Protein AF-A0A3S5B2D5-F1 (afdb_monomer)

Solvent-accessible surface area (backbone atoms only — not comparable to full-atom values): 14923 Å² total; per-residue (Å²): 109,70,66,61,53,55,41,41,56,53,25,51,52,52,20,52,50,51,31,49,51,52,51,50,53,50,50,46,47,44,57,69,71,63,63,55,78,92,50,71,75,63,55,52,54,51,54,51,50,40,52,52,52,24,52,53,49,34,56,72,42,48,68,76,59,55,69,53,53,53,51,53,54,49,52,53,50,46,57,51,36,42,75,71,78,39,81,74,90,49,78,67,52,60,60,52,59,75,70,58,88,77,82,92,75,61,58,84,62,66,74,36,86,75,69,52,67,69,44,61,50,77,56,98,91,44,78,38,84,42,59,89,66,59,72,41,44,88,77,39,59,65,70,59,38,53,52,48,49,50,35,50,42,64,56,36,62,90,68,35,37,73,43,75,44,89,53,89,87,52,75,66,43,68,40,64,54,48,70,49,20,12,48,49,52,45,33,46,66,30,72,44,62,47,65,60,54,34,68,77,54,39,80,88,63,47,74,44,77,45,69,75,36,88,90,68,44,32,30,35,26,32,31,62,37,83,55,86,94,50,89,63,70,36,75,31,74,52,56,46,64,73,59,52,48,53,54,53,53,64,73,68,50,77,79,127

Organism: NCBI:txid117903

Secondary structure (DSSP, 8-state):
-HHHHHHHHHHHHHHHHHHHHHHHHHHIIIIIIS-----HHHHHHHHHHHHHHHHHHHHHHS-THHHHHHHHHHHHHHHHHHHTT---SSTHHHHHHHT-------IIIIIS-S------EEETTEEE--GGGPPPGGGS-HHHHHHHHHHHHHSS-TT-EEEPPSSTTSPPEEES-HHHHHHHHHHHHTT--HHHHHHHS-GGG-SEEEEEETTTTEEEEEEE-SSTT--SEEEEEEE-HHHHHHHHHHHHSPP-

Mean predicted aligned error: 10.99 Å

Sequence (256 aa):
MLITLSTLSSGMIIAAITVLILFVKFSINTFHLENTPWHTGKHLRSFVNFIIIGVTVLVVAVPEGLPLAVTISLAYSVKKMMRDNNLVRHLDACETMGNATAICSDKTGTLTTNRMTVVQSFLGGQYVNDATQLPMLRDLNHVVGHRLIHCISINSSYTSRVVVSERGNELPQQLGNKTECALLGFVQHLGASYEDIRAQWPEESLVKVFTFNSVRKSMSTVIRNLEPGRQGYSVFTKGASEMVLKKYLASFSPTE

Foldseek 3Di:
DVVQVVLLVVLLVVLVVQLVCQVVVCCCCVCPVVVDPDDPVPVVVSNVVSVVVSVVSSVVSRPPCPVVVVVVVLVVVQVVCVVVVRHDPDSVVVVVVVPDPDDDDDCQVTVDVVADADAWDQAPNDTDRGPVPDAALVRHDVVRSLCLLLLLLQQADPQFDFADDPPPVDHTDTGDDRVSVNSCVVSVVNVHHSVVSCVVVPPVQWPDWDDQDPVLQKTKTKGADPDPPDGDIDIRMDGDPVNVVVVVVVVPPPDD

Nearest PDB structures (foldseek):
  7w48-assembly1_A  TM=5.894E-01  e=2.836E-08  Sus scrofa
  8jbk-assembly1_A  TM=5.587E-01  e=2.238E-08  Sus scrofa
  4xe5-assembly1_A  TM=5.735E-01  e=2.673E-08  Bos taurus
  7x21-assembly1_A  TM=5.780E-01  e=7.760E-08  Rattus norvegicus
  7wyu-assembly1_A  TM=5.249E-01  e=3.594E-08  Squalus acanthias

Radius of gyration: 40.97 Å; Cα contacts (8 Å, |Δi|>4): 248; chains: 1; bounding box: 93×41×115 Å

pLDDT: mean 87.76, std 9.13, range [37.94, 97.12]

InterPro domains:
  IPR001757 P-type ATPase [TIGR01494] (40-143)
  IPR018303 P-type ATPase, phosphorylation site [PS00154] (106-112)
  IPR023298 P-type ATPase, transmembrane domain superfamily [SSF81665] (11-98)
  IPR023299 P-type ATPase, cytoplasmic domain N [G3DSA:3.40.1110.10] (150-251)
  IPR023299 P-type ATPase, cytoplasmic domain N [SSF81660] (110-246)

Structure (mmCIF, N/CA/C/O backbone):
data_AF-A0A3S5B2D5-F1
#
_entry.id   AF-A0A3S5B2D5-F1
#
loop_
_atom_site.group_PDB
_atom_site.id
_atom_site.type_symbol
_atom_site.label_atom_id
_atom_site.label_alt_id
_atom_site.label_comp_id
_atom_site.label_asym_id
_atom_site.label_entity_id
_atom_site.label_seq_id
_atom_site.pdbx_PDB_ins_code
_atom_site.Cartn_x
_atom_site.Cartn_y
_atom_site.Cartn_z
_atom_site.occupancy
_atom_site.B_iso_or_equiv
_atom_site.auth_seq_id
_atom_site.auth_comp_id
_atom_site.auth_asym_id
_atom_site.auth_atom_id
_atom_site.pdbx_PDB_model_num
ATOM 1 N N . MET A 1 1 ? 20.954 -4.377 -29.606 1.00 53.78 1 MET A N 1
ATOM 2 C CA . MET A 1 1 ? 22.003 -5.289 -30.123 1.00 53.78 1 MET A CA 1
ATOM 3 C C . MET A 1 1 ? 21.717 -5.801 -31.540 1.00 53.78 1 MET A C 1
ATOM 5 O O . MET A 1 1 ? 22.613 -5.768 -32.369 1.00 53.78 1 MET A O 1
ATOM 9 N N . LEU A 1 2 ? 20.487 -6.226 -31.862 1.00 56.78 2 LEU A N 1
ATOM 10 C CA . LEU A 1 2 ? 20.122 -6.637 -33.232 1.00 56.78 2 LEU A CA 1
ATOM 11 C C . LEU A 1 2 ? 20.221 -5.493 -34.258 1.00 56.78 2 LEU A C 1
ATOM 13 O O . LEU A 1 2 ? 20.788 -5.675 -35.332 1.00 56.78 2 LEU A O 1
ATOM 17 N N . ILE A 1 3 ? 19.761 -4.291 -33.890 1.00 62.91 3 ILE A N 1
ATOM 18 C CA . ILE A 1 3 ? 19.826 -3.101 -34.755 1.00 62.91 3 ILE A CA 1
ATOM 19 C C . ILE A 1 3 ? 21.283 -2.761 -35.098 1.00 62.91 3 ILE A C 1
ATOM 21 O O . ILE A 1 3 ? 21.620 -2.650 -36.270 1.00 62.91 3 ILE A O 1
ATOM 25 N N . THR A 1 4 ? 22.165 -2.718 -34.097 1.00 66.50 4 THR A N 1
ATOM 26 C CA . THR A 1 4 ? 23.594 -2.417 -34.275 1.00 66.50 4 THR A CA 1
ATOM 27 C C . THR A 1 4 ? 24.319 -3.442 -35.150 1.00 66.50 4 THR A C 1
ATOM 29 O O . THR A 1 4 ? 25.207 -3.069 -35.909 1.00 66.50 4 THR A O 1
ATOM 32 N N . LEU A 1 5 ? 23.928 -4.722 -35.093 1.00 70.38 5 LEU A N 1
ATOM 33 C CA . LEU A 1 5 ? 24.512 -5.765 -35.944 1.00 70.38 5 LEU A CA 1
ATOM 34 C C . LEU A 1 5 ? 24.079 -5.608 -37.412 1.00 70.38 5 LEU A C 1
ATOM 36 O O . LEU A 1 5 ? 24.894 -5.732 -38.324 1.00 70.38 5 LEU A O 1
ATOM 40 N N . SER A 1 6 ? 22.799 -5.291 -37.640 1.00 74.38 6 SER A N 1
ATOM 41 C CA . SER A 1 6 ? 22.250 -5.088 -38.988 1.00 74.38 6 SER A CA 1
ATOM 42 C C . SER A 1 6 ? 22.818 -3.838 -39.673 1.00 74.38 6 SER A C 1
ATOM 44 O O . SER A 1 6 ? 23.182 -3.876 -40.853 1.00 74.38 6 SER A O 1
ATOM 46 N N . THR A 1 7 ? 22.980 -2.745 -38.922 1.00 76.50 7 THR A N 1
ATOM 47 C CA . THR A 1 7 ? 23.596 -1.509 -39.416 1.00 76.50 7 THR A CA 1
ATOM 48 C C . THR A 1 7 ? 25.084 -1.699 -39.682 1.00 76.50 7 THR A C 1
ATOM 50 O O . THR A 1 7 ? 25.578 -1.201 -40.687 1.00 76.50 7 THR A O 1
ATOM 53 N N . LEU A 1 8 ? 25.785 -2.483 -38.853 1.00 80.94 8 LEU A N 1
ATOM 54 C CA . LEU A 1 8 ? 27.196 -2.816 -39.059 1.00 80.94 8 LEU A CA 1
ATOM 55 C C . LEU A 1 8 ? 27.405 -3.623 -40.346 1.00 80.94 8 LEU A C 1
ATOM 57 O O . LEU A 1 8 ? 28.280 -3.294 -41.143 1.00 80.94 8 LEU A O 1
ATOM 61 N N . SER A 1 9 ? 26.577 -4.646 -40.581 1.00 84.50 9 SER A N 1
ATOM 62 C CA . SER A 1 9 ? 26.650 -5.445 -41.811 1.00 84.50 9 SER A CA 1
ATOM 63 C C . SER A 1 9 ? 26.427 -4.582 -43.054 1.00 84.50 9 SER A C 1
ATOM 65 O O . SER A 1 9 ? 27.153 -4.709 -44.036 1.00 84.50 9 SER A O 1
ATOM 67 N N . SER A 1 10 ? 25.454 -3.671 -42.999 1.00 87.44 10 SER A N 1
ATOM 68 C CA . SER A 1 10 ? 25.139 -2.764 -44.108 1.00 87.44 10 SER A CA 1
ATOM 69 C C . SER A 1 10 ? 26.255 -1.733 -44.325 1.00 87.44 10 SER A C 1
ATOM 71 O O . SER A 1 10 ? 26.671 -1.494 -45.457 1.00 87.44 10 SER A O 1
AT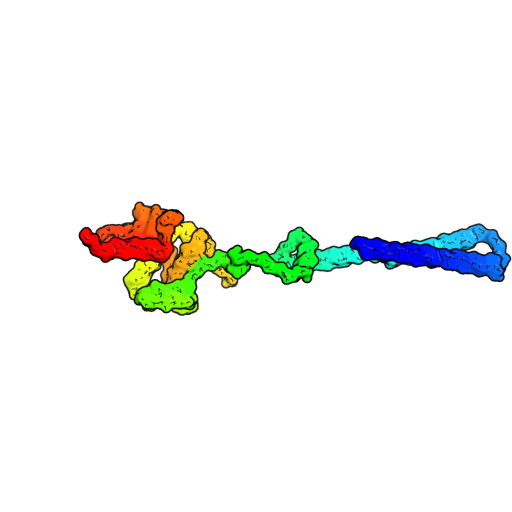OM 73 N N . GLY A 1 11 ? 26.802 -1.180 -43.238 1.00 89.12 11 GLY A N 1
ATOM 74 C CA . GLY A 1 11 ? 27.915 -0.231 -43.257 1.00 89.12 11 GLY A CA 1
ATOM 75 C C . GLY A 1 11 ? 29.206 -0.823 -43.824 1.00 89.12 11 GLY A C 1
ATOM 76 O O . GLY A 1 11 ? 29.864 -0.177 -44.637 1.00 89.12 11 GLY A O 1
ATOM 77 N N . MET A 1 12 ? 29.538 -2.071 -43.474 1.00 90.19 12 MET A N 1
ATOM 78 C CA . MET A 1 12 ? 30.701 -2.774 -44.034 1.00 90.19 12 MET A CA 1
ATOM 79 C C . MET A 1 12 ? 30.574 -2.999 -45.541 1.00 90.19 12 MET A C 1
ATOM 81 O O . MET A 1 12 ? 31.541 -2.783 -46.270 1.00 90.19 12 MET A O 1
ATOM 85 N N . ILE A 1 13 ? 29.387 -3.390 -46.020 1.00 92.25 13 ILE A N 1
ATOM 86 C CA . ILE A 1 13 ? 29.131 -3.584 -47.454 1.00 92.25 13 ILE A CA 1
ATOM 87 C C . ILE A 1 13 ? 29.314 -2.260 -48.204 1.00 92.25 13 ILE A C 1
ATOM 89 O O . ILE A 1 13 ? 30.026 -2.212 -49.205 1.00 92.25 13 ILE A O 1
ATOM 93 N N . ILE A 1 14 ? 28.735 -1.169 -47.694 1.00 92.38 14 ILE A N 1
ATOM 94 C CA . ILE A 1 14 ? 28.858 0.163 -48.303 1.00 92.38 14 ILE A CA 1
ATOM 95 C C . ILE A 1 14 ? 30.321 0.626 -48.314 1.00 92.38 14 ILE A C 1
ATOM 97 O O . ILE A 1 14 ? 30.807 1.081 -49.350 1.00 92.38 14 ILE A O 1
ATOM 101 N N . ALA A 1 15 ? 31.053 0.472 -47.207 1.00 93.50 15 ALA A N 1
ATOM 102 C CA . ALA A 1 15 ? 32.465 0.843 -47.129 1.00 93.50 15 ALA A CA 1
ATOM 103 C C . ALA A 1 15 ? 33.321 0.050 -48.133 1.00 93.50 15 ALA A C 1
ATOM 105 O O . ALA A 1 15 ? 34.107 0.644 -48.872 1.00 93.50 15 ALA A O 1
ATOM 106 N N . ALA A 1 16 ? 33.119 -1.269 -48.229 1.00 92.50 16 ALA A N 1
ATOM 107 C CA . ALA A 1 16 ? 33.829 -2.128 -49.175 1.00 92.50 16 ALA A CA 1
ATOM 108 C C . ALA A 1 16 ? 33.531 -1.758 -50.636 1.00 92.50 16 ALA A C 1
ATOM 110 O O . ALA A 1 16 ? 34.456 -1.640 -51.440 1.00 92.50 16 ALA A O 1
ATOM 111 N N . ILE A 1 17 ? 32.260 -1.502 -50.971 1.00 94.94 17 ILE A N 1
ATOM 112 C CA . ILE A 1 17 ? 31.851 -1.036 -52.304 1.00 94.94 17 ILE A CA 1
ATOM 113 C C . ILE A 1 17 ? 32.500 0.316 -52.622 1.00 94.94 17 ILE A C 1
ATOM 115 O O . ILE A 1 17 ? 33.003 0.510 -53.725 1.00 94.94 17 ILE A O 1
ATOM 119 N N . THR A 1 18 ? 32.546 1.238 -51.660 1.00 93.56 18 THR A N 1
ATOM 120 C CA . THR A 1 18 ? 33.138 2.570 -51.859 1.00 93.56 18 THR A CA 1
ATOM 121 C C . THR A 1 18 ? 34.634 2.471 -52.157 1.00 93.56 18 THR A C 1
ATOM 123 O O . THR A 1 18 ? 35.115 3.082 -53.111 1.00 93.56 18 THR A O 1
ATOM 126 N N . VAL A 1 19 ? 35.369 1.652 -51.396 1.00 94.31 19 VAL A N 1
ATOM 127 C CA . VAL A 1 19 ? 36.796 1.390 -51.646 1.00 94.31 19 VAL A CA 1
ATOM 128 C C . VAL A 1 19 ? 36.995 0.733 -53.009 1.00 94.31 19 VAL A C 1
ATOM 130 O O . VAL A 1 19 ? 37.859 1.171 -53.766 1.00 94.31 19 VAL A O 1
ATOM 133 N N . LEU A 1 20 ? 36.176 -0.265 -53.355 1.00 93.75 20 LEU A N 1
ATOM 134 C CA . LEU A 1 20 ? 36.250 -0.957 -54.641 1.00 93.75 20 LEU A CA 1
ATOM 135 C C . LEU A 1 20 ? 36.023 0.005 -55.816 1.00 93.75 20 LEU A C 1
ATOM 137 O O . LEU A 1 20 ? 36.805 0.008 -56.763 1.00 93.75 20 LEU A O 1
ATOM 141 N N . ILE A 1 21 ? 35.003 0.865 -55.738 1.00 94.25 21 ILE A N 1
ATOM 142 C CA . ILE A 1 21 ? 34.710 1.871 -56.768 1.00 94.25 21 ILE A CA 1
ATOM 143 C C . ILE A 1 21 ? 35.873 2.856 -56.907 1.00 94.25 21 ILE A C 1
ATOM 145 O O . ILE A 1 21 ? 36.278 3.159 -58.029 1.00 94.25 21 ILE A O 1
ATOM 149 N N . LEU A 1 22 ? 36.441 3.341 -55.798 1.00 92.38 22 LEU A N 1
ATOM 150 C CA . LEU A 1 22 ? 37.591 4.251 -55.829 1.00 92.38 22 LEU A CA 1
ATOM 151 C C . LEU A 1 22 ? 38.829 3.581 -56.438 1.00 92.38 22 LEU A C 1
ATOM 153 O O . LEU A 1 22 ? 39.520 4.196 -57.250 1.00 92.38 22 LEU A O 1
ATOM 157 N N . PHE A 1 23 ? 39.066 2.309 -56.113 1.00 90.31 23 PHE A N 1
ATOM 158 C CA . PHE A 1 23 ? 40.177 1.521 -56.642 1.00 90.31 23 PHE A CA 1
ATOM 159 C C . PHE A 1 23 ? 40.046 1.293 -58.153 1.00 90.31 23 PHE A C 1
ATOM 161 O O . PHE A 1 23 ? 40.996 1.519 -58.906 1.00 90.31 23 PHE A O 1
ATOM 168 N N . VAL A 1 24 ? 38.855 0.895 -58.612 1.00 91.31 24 VAL A N 1
ATOM 169 C CA . VAL A 1 24 ? 38.554 0.668 -60.033 1.00 91.31 24 VAL A CA 1
ATOM 170 C C . VAL A 1 24 ? 38.611 1.981 -60.813 1.00 91.31 24 VAL A C 1
ATOM 172 O O . VAL A 1 24 ? 39.276 2.043 -61.845 1.00 91.31 24 VAL A O 1
ATOM 175 N N . LYS A 1 25 ? 37.996 3.057 -60.305 1.00 90.25 25 LYS A N 1
ATOM 176 C CA . LYS A 1 25 ? 38.010 4.379 -60.951 1.00 90.25 25 LYS A CA 1
ATOM 177 C C . LYS A 1 25 ? 39.432 4.921 -61.101 1.00 90.25 25 LYS A C 1
ATOM 179 O O . LYS A 1 25 ? 39.775 5.423 -62.167 1.00 90.25 25 LYS A O 1
ATOM 184 N N . PHE A 1 26 ? 40.256 4.802 -60.060 1.00 87.75 26 PHE A N 1
ATOM 185 C CA . PHE A 1 26 ? 41.660 5.210 -60.112 1.00 87.75 26 PHE A CA 1
ATOM 186 C C . PHE A 1 26 ? 42.453 4.376 -61.122 1.00 87.75 26 PHE A C 1
ATOM 188 O O . PHE A 1 26 ? 43.191 4.930 -61.931 1.00 87.75 26 PHE A O 1
ATOM 195 N N . SER A 1 27 ? 42.242 3.057 -61.135 1.00 84.69 27 SER A N 1
ATOM 196 C CA . SER A 1 27 ? 42.938 2.158 -62.060 1.00 84.69 27 SER A CA 1
ATOM 197 C C . SER A 1 27 ? 42.590 2.451 -63.525 1.00 84.69 27 SER A C 1
ATOM 199 O O . SER A 1 27 ? 43.485 2.532 -64.361 1.00 84.69 27 SER A O 1
ATOM 201 N N . ILE A 1 28 ? 41.310 2.679 -63.841 1.00 86.81 28 ILE A N 1
ATOM 202 C CA . ILE A 1 28 ? 40.870 3.015 -65.205 1.00 86.81 28 ILE A CA 1
ATOM 203 C C . ILE A 1 28 ? 41.408 4.389 -65.625 1.00 86.81 28 ILE A C 1
ATOM 205 O O . ILE A 1 28 ? 41.975 4.518 -66.707 1.00 86.81 28 ILE A O 1
ATOM 209 N N . ASN A 1 29 ? 41.279 5.416 -64.781 1.00 83.31 29 ASN A N 1
ATOM 210 C CA . ASN A 1 29 ? 41.691 6.765 -65.170 1.00 83.31 29 ASN A CA 1
ATOM 211 C C . ASN A 1 29 ? 43.210 6.872 -65.380 1.00 83.31 29 ASN A C 1
ATOM 213 O O . ASN A 1 29 ? 43.667 7.431 -66.370 1.00 83.31 29 ASN A O 1
ATOM 217 N N . THR A 1 30 ? 44.001 6.271 -64.494 1.00 81.06 30 THR A N 1
ATOM 218 C CA . THR A 1 30 ? 45.459 6.435 -64.507 1.00 81.06 30 THR A CA 1
ATOM 219 C C . THR A 1 30 ? 46.177 5.491 -65.479 1.00 81.06 30 THR A C 1
ATOM 221 O O . THR A 1 30 ? 47.148 5.909 -66.115 1.00 81.06 30 THR A O 1
ATOM 224 N N . PHE A 1 31 ? 45.712 4.242 -65.625 1.00 79.12 31 PHE A N 1
ATOM 225 C CA . PHE A 1 31 ? 46.368 3.249 -66.491 1.00 79.12 31 PHE A CA 1
ATOM 226 C C . PHE A 1 31 ? 45.737 3.115 -67.876 1.00 79.12 31 PHE A C 1
ATOM 228 O O . PHE A 1 31 ? 46.442 2.733 -68.802 1.00 79.12 31 PHE A O 1
ATOM 235 N N . HIS A 1 32 ? 44.442 3.413 -68.039 1.00 77.44 32 HIS A N 1
ATOM 236 C CA . HIS A 1 32 ? 43.758 3.248 -69.327 1.00 77.44 32 HIS A CA 1
ATOM 237 C C . HIS A 1 32 ? 43.569 4.569 -70.085 1.00 77.44 32 HIS A C 1
ATOM 239 O O . HIS A 1 32 ? 43.744 4.596 -71.299 1.00 77.44 32 HIS A O 1
ATOM 245 N N . LEU A 1 33 ? 43.237 5.666 -69.392 1.00 76.12 33 LEU A N 1
ATOM 246 C CA . LEU A 1 33 ? 43.017 6.975 -70.026 1.00 76.12 33 LEU A CA 1
ATOM 247 C C . LEU A 1 33 ? 44.303 7.811 -70.115 1.00 76.12 33 LEU A C 1
ATOM 249 O O . LEU A 1 33 ? 44.606 8.359 -71.171 1.00 76.12 33 LEU A O 1
ATOM 253 N N . GLU A 1 34 ? 45.071 7.899 -69.027 1.00 74.88 34 GLU A N 1
ATOM 254 C CA . GLU A 1 34 ? 46.247 8.782 -68.945 1.00 74.88 34 GLU A CA 1
ATOM 255 C C . GLU A 1 34 ? 47.574 8.110 -69.367 1.00 74.88 34 GLU A C 1
ATOM 257 O O . GLU A 1 34 ? 48.568 8.810 -69.546 1.00 74.88 34 GLU A O 1
ATOM 262 N N . ASN A 1 35 ? 47.610 6.778 -69.550 1.00 72.50 35 ASN A N 1
ATOM 263 C CA . ASN A 1 35 ? 48.797 5.990 -69.951 1.00 72.50 35 ASN A CA 1
ATOM 264 C C . ASN A 1 35 ? 50.092 6.328 -69.174 1.00 72.50 35 ASN A C 1
ATOM 266 O O . ASN A 1 35 ? 51.195 6.318 -69.725 1.00 72.50 35 ASN A O 1
ATOM 270 N N . THR A 1 36 ? 49.981 6.642 -67.882 1.00 71.38 36 THR A N 1
ATOM 271 C CA . THR A 1 36 ? 51.156 6.993 -67.067 1.00 71.38 36 THR A CA 1
ATOM 272 C C . THR A 1 36 ? 51.946 5.746 -66.638 1.00 71.38 36 THR A C 1
ATOM 274 O O . THR A 1 36 ? 51.341 4.730 -66.282 1.00 71.38 36 THR A O 1
ATOM 277 N N . PRO A 1 37 ? 53.296 5.777 -66.646 1.00 73.69 37 PRO A N 1
ATOM 278 C CA . PRO A 1 37 ? 54.100 4.665 -66.151 1.00 73.69 37 PRO A CA 1
ATOM 279 C C . PRO A 1 37 ? 53.944 4.514 -64.634 1.00 73.69 37 PRO A C 1
ATOM 281 O O . PRO A 1 37 ? 53.771 5.489 -63.902 1.00 73.69 37 PRO A O 1
ATOM 284 N N . TRP A 1 38 ? 54.036 3.274 -64.153 1.00 74.31 38 TRP A N 1
ATOM 285 C CA . TRP A 1 38 ? 53.863 2.960 -62.738 1.00 74.31 38 TRP A CA 1
ATOM 286 C C . TRP A 1 38 ? 54.897 3.683 -61.857 1.00 74.31 38 TRP A C 1
ATOM 288 O O . TRP A 1 38 ? 56.085 3.358 -61.859 1.00 74.31 38 TRP A O 1
ATOM 298 N N . HIS A 1 39 ? 54.429 4.622 -61.033 1.00 77.12 39 HIS A N 1
ATOM 299 C CA . HIS A 1 39 ? 55.221 5.278 -59.993 1.00 77.12 39 HIS A CA 1
ATOM 300 C C . HIS A 1 39 ? 54.837 4.771 -58.595 1.00 77.12 39 HIS A C 1
ATOM 302 O O . HIS A 1 39 ? 53.904 5.282 -57.966 1.00 77.12 39 HIS A O 1
ATOM 308 N N . THR A 1 40 ? 55.600 3.805 -58.070 1.00 74.25 40 THR A N 1
ATOM 309 C CA . THR A 1 40 ? 55.319 3.100 -56.803 1.00 74.25 40 THR A CA 1
ATOM 310 C C . THR A 1 40 ? 54.960 4.033 -55.639 1.00 74.25 40 THR A C 1
ATOM 312 O O . THR A 1 40 ? 53.994 3.775 -54.929 1.00 74.25 40 THR A O 1
ATOM 315 N N . GLY A 1 41 ? 55.659 5.160 -55.464 1.00 77.12 41 GLY A N 1
ATOM 316 C CA . GLY A 1 41 ? 55.402 6.081 -54.347 1.00 77.12 41 GLY A CA 1
ATOM 317 C C . GLY A 1 41 ? 54.082 6.866 -54.432 1.00 77.12 41 GLY A C 1
ATOM 318 O O . GLY A 1 41 ? 53.426 7.077 -53.412 1.00 77.12 41 GLY A O 1
ATOM 319 N N . LYS A 1 42 ? 53.658 7.296 -55.630 1.00 79.12 42 LYS A N 1
ATOM 320 C CA . LYS A 1 42 ? 52.439 8.113 -55.809 1.00 79.12 42 LYS A CA 1
ATOM 321 C C . LYS A 1 42 ? 51.166 7.261 -55.812 1.00 79.12 42 LYS A C 1
ATOM 323 O O . LYS A 1 42 ? 50.182 7.635 -55.167 1.00 79.12 42 LYS A O 1
ATOM 328 N N . HIS A 1 43 ? 51.182 6.112 -56.490 1.00 82.19 43 HIS A N 1
ATOM 329 C CA . HIS A 1 43 ? 50.007 5.234 -56.550 1.00 82.19 43 HIS A CA 1
ATOM 330 C C . HIS A 1 43 ? 49.752 4.547 -55.205 1.00 82.19 43 HIS A C 1
ATOM 332 O O . HIS A 1 43 ? 48.609 4.519 -54.758 1.00 82.19 43 HIS A O 1
ATOM 338 N N . LEU A 1 44 ? 50.800 4.106 -54.494 1.00 84.75 44 LEU A N 1
ATOM 339 C CA . LEU A 1 44 ? 50.648 3.508 -53.162 1.00 84.75 44 LEU A CA 1
ATOM 340 C C . LEU A 1 44 ? 50.015 4.487 -52.164 1.00 84.75 44 LEU A C 1
ATOM 342 O O . LEU A 1 44 ? 49.094 4.118 -51.440 1.00 84.75 44 LEU A O 1
ATOM 346 N N . ARG A 1 45 ? 50.432 5.761 -52.179 1.00 86.00 45 ARG A N 1
ATOM 347 C CA . ARG A 1 45 ? 49.828 6.807 -51.337 1.00 86.00 45 ARG A CA 1
ATOM 348 C C . ARG A 1 45 ? 48.345 7.029 -51.654 1.00 86.00 45 ARG A C 1
ATOM 350 O O . ARG A 1 45 ? 47.555 7.259 -50.744 1.00 86.00 45 ARG A O 1
ATOM 357 N N . SER A 1 46 ? 47.962 6.928 -52.925 1.00 85.75 46 SER A N 1
ATOM 358 C CA . SER A 1 46 ? 46.565 7.074 -53.359 1.00 85.75 46 SER A CA 1
ATOM 359 C C . SER A 1 46 ? 45.699 5.899 -52.890 1.00 85.75 46 SER A C 1
ATOM 361 O O . SER A 1 46 ? 44.608 6.115 -52.369 1.00 85.75 46 SER A O 1
ATOM 363 N N . PHE A 1 47 ? 46.214 4.668 -52.960 1.00 87.88 47 PHE A N 1
ATOM 364 C CA . PHE A 1 47 ? 45.522 3.489 -52.433 1.00 87.88 47 PHE A CA 1
ATOM 365 C C . PHE A 1 47 ? 45.349 3.529 -50.914 1.00 87.88 47 PHE A C 1
ATOM 367 O O . PHE A 1 47 ? 44.266 3.226 -50.415 1.00 87.88 47 PHE A O 1
ATOM 374 N N . VAL A 1 48 ? 46.373 3.974 -50.180 1.00 91.75 48 VAL A N 1
ATOM 375 C CA . VAL A 1 48 ? 46.268 4.195 -48.730 1.00 91.75 48 VAL A CA 1
ATOM 376 C C . VAL A 1 48 ? 45.173 5.219 -48.418 1.00 91.75 48 VAL A C 1
ATOM 378 O O . VAL A 1 48 ? 44.356 4.977 -47.533 1.00 91.75 48 VAL A O 1
ATOM 381 N N . ASN A 1 49 ? 45.076 6.311 -49.183 1.00 90.25 49 ASN A N 1
ATOM 382 C CA . ASN A 1 49 ? 44.004 7.295 -49.006 1.00 90.25 49 ASN A CA 1
ATOM 383 C C . ASN A 1 49 ? 42.605 6.702 -49.251 1.00 90.25 49 ASN A C 1
ATOM 385 O O . ASN A 1 49 ? 41.680 7.026 -48.510 1.00 90.25 49 ASN A O 1
ATOM 389 N N . PHE A 1 50 ? 42.427 5.814 -50.234 1.00 92.19 50 PHE A N 1
ATOM 390 C CA . PHE A 1 50 ? 41.133 5.152 -50.456 1.00 92.19 50 PHE A CA 1
ATOM 391 C C . PHE A 1 50 ? 40.749 4.219 -49.307 1.00 92.19 50 PHE A C 1
ATOM 393 O O . PHE A 1 50 ? 39.586 4.195 -48.909 1.00 92.19 50 PHE A O 1
ATOM 400 N N . ILE A 1 51 ? 41.720 3.508 -48.730 1.00 92.38 51 ILE A N 1
ATOM 401 C CA . ILE A 1 51 ? 41.496 2.687 -47.534 1.00 92.38 51 ILE A CA 1
ATOM 402 C C . ILE A 1 51 ? 41.114 3.573 -46.343 1.00 92.38 51 ILE A C 1
ATOM 404 O O . ILE A 1 51 ? 40.152 3.257 -45.646 1.00 92.38 51 ILE A O 1
ATOM 408 N N . ILE A 1 52 ? 41.797 4.708 -46.142 1.00 94.38 52 ILE A N 1
ATOM 409 C CA . ILE A 1 52 ? 41.448 5.680 -45.092 1.00 94.38 52 ILE A CA 1
ATOM 410 C C . ILE A 1 52 ? 40.005 6.167 -45.273 1.00 94.38 52 ILE A C 1
ATOM 412 O O . ILE A 1 52 ? 39.243 6.156 -44.310 1.00 94.38 52 ILE A O 1
ATOM 416 N N . ILE A 1 53 ? 39.590 6.513 -46.498 1.00 92.44 53 ILE A N 1
ATOM 417 C CA . ILE A 1 53 ? 38.202 6.909 -46.789 1.00 92.44 53 ILE A CA 1
ATOM 418 C C . ILE A 1 53 ? 37.226 5.775 -46.433 1.00 92.44 53 ILE A C 1
ATOM 420 O O . ILE A 1 53 ? 36.231 6.018 -45.752 1.00 92.44 53 ILE A O 1
ATOM 424 N N . GLY A 1 54 ? 37.525 4.528 -46.804 1.00 92.25 54 GLY A N 1
ATOM 425 C CA . GLY A 1 54 ? 36.708 3.368 -46.429 1.00 92.25 54 GLY A CA 1
ATOM 426 C C . GLY A 1 54 ? 36.550 3.202 -44.914 1.00 92.25 54 GLY A C 1
ATOM 427 O O . GLY A 1 54 ? 35.437 3.004 -44.429 1.00 92.25 54 GLY A O 1
ATOM 428 N N . VAL A 1 55 ? 37.641 3.357 -44.157 1.00 91.69 55 VAL A N 1
ATOM 429 C CA . VAL A 1 55 ? 37.619 3.314 -42.686 1.00 91.69 55 VAL A CA 1
ATOM 430 C C . VAL A 1 55 ? 36.787 4.465 -42.115 1.00 91.69 55 VAL A C 1
ATOM 432 O O . VAL A 1 55 ? 35.990 4.239 -41.208 1.00 91.69 55 VAL A O 1
ATOM 435 N N . THR A 1 56 ? 36.894 5.680 -42.664 1.00 91.62 56 THR A N 1
ATOM 436 C CA . THR A 1 56 ? 36.071 6.814 -42.201 1.00 91.62 56 THR A CA 1
ATOM 437 C C . THR A 1 56 ? 34.577 6.588 -42.435 1.00 91.62 56 THR A C 1
ATOM 439 O O . THR A 1 56 ? 33.777 6.886 -41.552 1.00 91.62 56 THR A O 1
ATOM 442 N N . VAL A 1 57 ? 34.191 5.995 -43.572 1.00 90.31 57 VAL A N 1
ATOM 443 C CA . VAL A 1 57 ? 32.792 5.628 -43.857 1.00 90.31 57 VAL A CA 1
ATOM 444 C C . VAL A 1 57 ? 32.297 4.566 -42.875 1.00 90.31 57 VAL A C 1
ATOM 446 O O . VAL A 1 57 ? 31.177 4.668 -42.378 1.00 90.31 57 VAL A O 1
ATOM 449 N N . LEU A 1 58 ? 33.134 3.578 -42.548 1.00 88.81 58 LEU A N 1
ATOM 450 C CA . LEU A 1 58 ? 32.796 2.536 -41.581 1.00 88.81 58 LEU A CA 1
ATOM 451 C C . LEU A 1 58 ? 32.548 3.110 -40.176 1.00 88.81 58 LEU A C 1
ATOM 453 O O . LEU A 1 58 ? 31.543 2.766 -39.562 1.00 88.81 58 LEU A O 1
ATOM 457 N N . VAL A 1 59 ? 33.418 4.002 -39.685 1.00 88.50 59 VAL A N 1
ATOM 458 C CA . VAL A 1 59 ? 33.264 4.642 -38.362 1.00 88.50 59 VAL A CA 1
ATOM 459 C C . VAL A 1 59 ? 31.971 5.458 -38.291 1.00 88.50 59 VAL A C 1
ATOM 461 O O . VAL A 1 59 ? 31.241 5.363 -37.311 1.00 88.50 59 VAL A O 1
ATOM 464 N N . VAL A 1 60 ? 31.636 6.209 -39.346 1.00 87.00 60 VAL A N 1
ATOM 465 C CA . VAL A 1 60 ? 30.378 6.979 -39.411 1.00 87.00 60 VAL A CA 1
ATOM 466 C C . VAL A 1 60 ? 29.146 6.063 -39.441 1.00 87.00 60 VAL A C 1
ATOM 468 O O . VAL A 1 60 ? 28.096 6.425 -38.913 1.00 87.00 60 VAL A O 1
ATOM 471 N N . ALA A 1 61 ? 29.262 4.869 -40.029 1.00 85.75 61 ALA A N 1
ATOM 472 C CA . ALA A 1 61 ? 28.170 3.901 -40.113 1.00 85.75 61 ALA A CA 1
ATOM 473 C C . ALA A 1 61 ? 27.896 3.146 -38.796 1.00 85.75 61 ALA A C 1
ATOM 475 O O . ALA A 1 61 ? 26.829 2.541 -38.663 1.00 85.75 61 ALA A O 1
ATOM 476 N N . VAL A 1 62 ? 28.821 3.166 -37.828 1.00 85.12 62 VAL A N 1
ATOM 477 C CA . VAL A 1 62 ? 28.649 2.529 -36.515 1.00 85.12 62 VAL A CA 1
ATOM 478 C C . VAL A 1 62 ? 28.279 3.593 -35.478 1.00 85.12 62 VAL A C 1
ATOM 480 O O . VAL A 1 62 ? 29.143 4.325 -35.001 1.00 85.12 62 VAL A O 1
ATOM 483 N N . PRO A 1 63 ? 26.999 3.698 -35.078 1.00 79.31 63 PRO A N 1
ATOM 484 C CA . PRO A 1 63 ? 26.579 4.674 -34.083 1.00 79.31 63 PRO A CA 1
ATOM 485 C C . PRO A 1 63 ? 26.943 4.190 -32.670 1.00 79.31 63 PRO A C 1
ATOM 487 O O . PRO A 1 63 ? 26.090 3.719 -31.916 1.00 79.31 63 PRO A O 1
ATOM 490 N N . GLU A 1 64 ? 28.211 4.331 -32.286 1.00 81.75 64 GLU A N 1
ATOM 491 C CA . GLU A 1 64 ? 28.714 3.982 -30.945 1.00 81.75 64 GLU A CA 1
ATOM 492 C C . GLU A 1 64 ? 28.033 4.795 -29.825 1.00 81.75 64 GLU A C 1
ATOM 494 O O . GLU A 1 64 ? 27.939 4.347 -28.684 1.00 81.75 64 GLU A O 1
ATOM 499 N N . GLY A 1 65 ? 27.484 5.969 -30.155 1.00 84.69 65 GLY A N 1
ATOM 500 C CA . GLY A 1 65 ? 26.758 6.825 -29.214 1.00 84.69 65 GLY A CA 1
ATOM 501 C C . GLY A 1 65 ? 25.327 6.378 -28.897 1.00 84.69 65 GLY A C 1
ATOM 502 O O . GLY A 1 65 ? 24.748 6.864 -27.925 1.00 84.69 65 GLY A O 1
ATOM 503 N N . LEU A 1 66 ? 24.733 5.459 -29.670 1.00 85.06 66 LEU A N 1
ATOM 504 C CA . LEU A 1 66 ? 23.326 5.077 -29.488 1.00 85.06 66 LEU A CA 1
ATOM 505 C C . LEU A 1 66 ? 23.075 4.353 -28.147 1.00 85.06 66 LEU A C 1
ATOM 507 O O . LEU A 1 66 ? 22.177 4.779 -27.417 1.00 85.06 66 LEU A O 1
ATOM 511 N N . PRO A 1 67 ? 23.859 3.327 -27.747 1.00 84.12 67 PRO A N 1
ATOM 512 C CA . PRO A 1 67 ? 23.685 2.687 -26.438 1.00 84.12 67 PRO A CA 1
ATOM 513 C C . PRO A 1 67 ? 23.944 3.647 -25.267 1.00 84.12 67 PRO A C 1
ATOM 515 O O . PRO A 1 67 ? 23.279 3.571 -24.230 1.00 84.12 67 PRO A O 1
ATOM 518 N N . LEU A 1 68 ? 24.877 4.589 -25.448 1.00 88.44 68 LEU A N 1
ATOM 519 C CA . LEU A 1 68 ? 25.199 5.606 -24.450 1.00 88.44 68 LEU A CA 1
ATOM 520 C C . LEU A 1 68 ? 24.023 6.571 -24.240 1.00 88.44 68 LEU A C 1
ATOM 522 O O . LEU A 1 68 ? 23.641 6.834 -23.100 1.00 88.44 68 LEU A O 1
ATOM 526 N N . ALA A 1 69 ? 23.407 7.047 -25.326 1.00 90.00 69 ALA A N 1
ATOM 527 C CA . ALA A 1 69 ? 22.254 7.941 -25.273 1.00 90.00 69 ALA A CA 1
ATOM 528 C C . ALA A 1 69 ? 21.058 7.299 -24.549 1.00 90.00 69 ALA A C 1
ATOM 530 O O . ALA A 1 69 ? 20.441 7.938 -23.694 1.00 90.00 69 ALA A O 1
ATOM 531 N N . VAL A 1 70 ? 20.773 6.021 -24.833 1.00 88.94 70 VAL A N 1
ATOM 532 C CA . VAL A 1 70 ? 19.70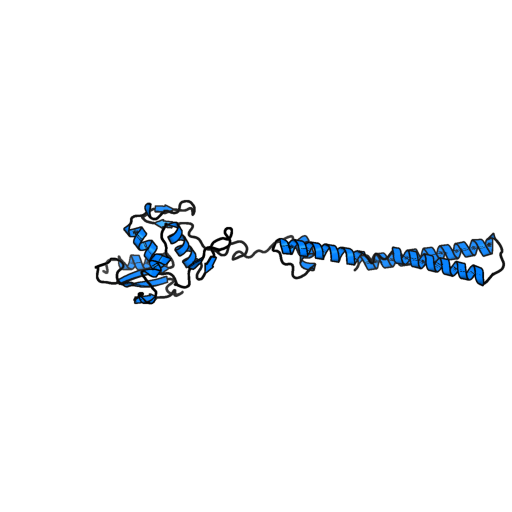5 5.262 -24.157 1.00 88.94 70 VAL A CA 1
ATOM 533 C C . VAL A 1 70 ? 19.982 5.151 -22.656 1.00 88.94 70 VAL A C 1
ATOM 535 O O . VAL A 1 70 ? 19.110 5.459 -21.845 1.00 88.94 70 VAL A O 1
ATOM 538 N N . THR A 1 71 ? 21.212 4.798 -22.274 1.00 89.00 71 THR A N 1
ATOM 539 C CA . THR A 1 71 ? 21.595 4.642 -20.861 1.00 89.00 71 THR A CA 1
ATOM 540 C C . THR A 1 71 ? 21.483 5.958 -20.085 1.00 89.00 71 THR A C 1
ATOM 542 O O . THR A 1 71 ? 20.948 5.981 -18.977 1.00 89.00 71 THR A O 1
ATOM 545 N N . ILE A 1 72 ? 21.929 7.076 -20.671 1.00 92.06 72 ILE A N 1
ATOM 546 C CA . ILE A 1 72 ? 21.836 8.406 -20.046 1.00 92.06 72 ILE A CA 1
ATOM 547 C C . ILE A 1 72 ? 20.371 8.833 -19.883 1.00 92.06 72 ILE A C 1
ATOM 549 O O . ILE A 1 72 ? 19.988 9.329 -18.820 1.00 92.06 72 ILE A O 1
ATOM 553 N N . SER A 1 73 ? 19.543 8.616 -20.908 1.00 91.12 73 SER A N 1
ATOM 554 C CA . SER A 1 73 ? 18.110 8.928 -20.860 1.00 91.12 73 SER A CA 1
ATOM 555 C C . SER A 1 73 ? 17.391 8.136 -19.760 1.00 91.12 73 SER A C 1
ATOM 557 O O . SER A 1 73 ? 16.617 8.695 -18.972 1.00 91.12 73 SER A O 1
ATOM 559 N N . LEU A 1 74 ? 17.713 6.846 -19.640 1.00 89.50 74 LEU A N 1
ATOM 560 C CA . LEU A 1 74 ? 17.140 5.957 -18.636 1.00 89.50 74 LEU A CA 1
ATOM 561 C C . LEU A 1 74 ? 17.586 6.336 -17.217 1.00 89.50 74 LEU A C 1
ATOM 563 O O . LEU A 1 74 ? 16.757 6.445 -16.313 1.00 89.50 74 LEU A O 1
ATOM 567 N N . ALA A 1 75 ? 18.871 6.651 -17.029 1.00 90.06 75 ALA A N 1
ATOM 568 C CA . ALA A 1 75 ? 19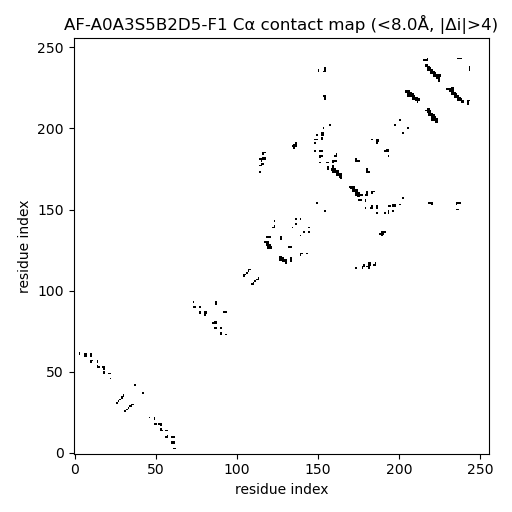.406 7.117 -15.751 1.00 90.06 75 ALA A CA 1
ATOM 569 C C . ALA A 1 75 ? 18.759 8.436 -15.291 1.00 90.06 75 ALA A C 1
ATOM 571 O O . ALA A 1 75 ? 18.426 8.595 -14.113 1.00 90.06 75 ALA A O 1
ATOM 572 N N . TYR A 1 76 ? 18.534 9.378 -16.213 1.00 92.38 76 TYR A N 1
ATOM 573 C CA . TYR A 1 76 ? 17.830 10.623 -15.906 1.00 92.38 76 TYR A CA 1
ATOM 574 C C . TYR A 1 76 ? 16.378 10.364 -15.483 1.00 92.38 76 TYR A C 1
ATOM 576 O O . TYR A 1 76 ? 15.911 10.931 -14.490 1.00 92.38 76 TYR A O 1
ATOM 584 N N . SER A 1 77 ? 15.688 9.467 -16.190 1.00 91.38 77 SER A N 1
ATOM 585 C CA . SER A 1 77 ? 14.313 9.066 -15.879 1.00 91.38 77 SER A CA 1
ATOM 586 C C . SER A 1 77 ? 14.204 8.434 -14.491 1.00 91.38 77 SER A C 1
ATOM 588 O O . SER A 1 77 ? 13.368 8.861 -13.697 1.00 91.38 77 SER A O 1
ATOM 590 N N . VAL A 1 78 ? 15.105 7.513 -14.136 1.00 92.38 78 VAL A N 1
ATOM 591 C CA . VAL A 1 78 ? 15.139 6.897 -12.799 1.00 92.38 78 VAL A CA 1
ATOM 592 C C . VAL A 1 78 ? 15.436 7.921 -11.708 1.00 92.38 78 VAL A C 1
ATOM 594 O O . VAL A 1 78 ? 14.782 7.918 -10.665 1.00 92.38 78 VAL A O 1
ATOM 597 N N . LYS A 1 79 ? 16.355 8.864 -11.953 1.00 91.69 79 LYS A N 1
ATOM 598 C CA . LYS A 1 79 ? 16.627 9.953 -11.005 1.00 91.69 79 LYS A CA 1
ATOM 599 C C . LYS A 1 79 ? 15.395 10.827 -10.767 1.00 91.69 79 LYS A C 1
ATOM 601 O O . LYS A 1 79 ? 15.201 11.292 -9.646 1.00 91.69 79 LYS A O 1
ATOM 606 N N . LYS A 1 80 ? 14.585 11.072 -11.801 1.00 93.81 80 LYS A N 1
ATOM 607 C CA . LYS A 1 80 ? 13.318 11.801 -11.675 1.00 93.81 80 LYS A CA 1
ATOM 608 C C . LYS A 1 80 ? 12.286 10.982 -10.892 1.00 93.81 80 LYS A C 1
ATOM 610 O O . LYS A 1 80 ? 11.779 11.492 -9.903 1.00 93.81 80 LYS A O 1
ATOM 615 N N . MET A 1 81 ? 12.074 9.714 -11.252 1.00 93.94 81 MET A N 1
ATOM 616 C CA . MET A 1 81 ? 11.152 8.804 -10.552 1.00 93.94 81 MET A CA 1
ATOM 617 C C . MET A 1 81 ? 11.473 8.688 -9.056 1.0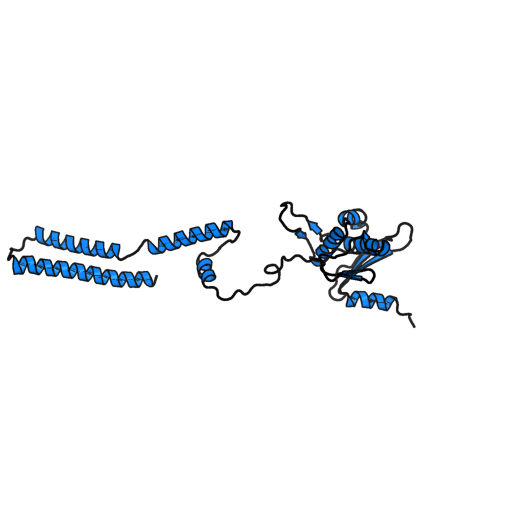0 93.94 81 MET A C 1
ATOM 619 O O . MET A 1 81 ? 10.569 8.708 -8.227 1.00 93.94 81 MET A O 1
ATOM 623 N N . MET A 1 82 ? 12.758 8.668 -8.693 1.00 92.81 82 MET A N 1
ATOM 624 C CA . MET A 1 82 ? 13.185 8.629 -7.294 1.00 92.81 82 MET A CA 1
ATOM 625 C C . MET A 1 82 ? 12.762 9.877 -6.500 1.00 92.81 82 MET A C 1
ATOM 627 O O . MET A 1 82 ? 12.452 9.758 -5.318 1.00 92.81 82 MET A O 1
ATOM 631 N N . ARG A 1 83 ? 12.718 11.067 -7.123 1.00 93.00 83 ARG A N 1
ATOM 632 C CA . ARG A 1 83 ? 12.188 12.281 -6.466 1.00 93.00 83 ARG A CA 1
ATOM 633 C C . ARG A 1 83 ? 10.681 12.202 -6.248 1.00 93.00 83 ARG A C 1
ATOM 635 O O . ARG A 1 83 ? 10.189 12.761 -5.277 1.00 93.00 83 ARG A O 1
ATOM 642 N N . ASP A 1 84 ? 9.988 11.461 -7.104 1.00 92.44 84 ASP A N 1
ATOM 643 C CA . ASP A 1 84 ? 8.549 11.206 -7.014 1.00 92.44 84 ASP A CA 1
ATOM 644 C C . ASP A 1 84 ? 8.236 10.005 -6.090 1.00 92.44 84 ASP A C 1
ATOM 646 O O . ASP A 1 84 ? 7.182 9.383 -6.199 1.00 92.44 84 ASP A O 1
ATOM 650 N N . ASN A 1 85 ? 9.157 9.653 -5.179 1.00 91.44 85 ASN A N 1
ATOM 651 C CA . ASN A 1 85 ? 9.077 8.506 -4.263 1.00 91.44 85 ASN A CA 1
ATOM 652 C C . ASN A 1 85 ? 8.913 7.133 -4.954 1.00 91.44 85 ASN A C 1
ATOM 654 O O . ASN A 1 85 ? 8.501 6.165 -4.315 1.00 91.44 85 ASN A O 1
ATOM 658 N N . ASN A 1 86 ? 9.268 7.016 -6.237 1.00 92.31 86 ASN A N 1
ATOM 659 C CA . ASN A 1 86 ? 9.270 5.761 -6.984 1.00 92.31 86 ASN A CA 1
ATOM 660 C C . ASN A 1 86 ? 10.708 5.257 -7.187 1.00 92.31 86 ASN A C 1
ATOM 662 O O . ASN A 1 86 ? 11.441 5.714 -8.067 1.00 92.31 86 ASN A O 1
ATOM 666 N N . LEU A 1 87 ? 11.126 4.306 -6.350 1.00 93.31 87 LEU A N 1
ATOM 667 C CA . LEU A 1 87 ? 12.461 3.720 -6.414 1.00 93.31 87 LEU A CA 1
ATOM 668 C C . LEU A 1 87 ? 12.522 2.574 -7.434 1.00 93.31 87 LEU A C 1
ATOM 670 O O . LEU A 1 87 ? 12.062 1.463 -7.171 1.00 93.31 87 LEU A O 1
ATOM 674 N N . VAL A 1 88 ? 13.193 2.816 -8.559 1.00 92.31 88 VAL A N 1
ATOM 675 C CA . VAL A 1 88 ? 13.477 1.789 -9.569 1.00 92.31 88 VAL A CA 1
ATOM 676 C C . VAL A 1 88 ? 14.758 1.037 -9.202 1.00 92.31 88 VAL A C 1
ATOM 678 O O . VAL A 1 88 ? 15.839 1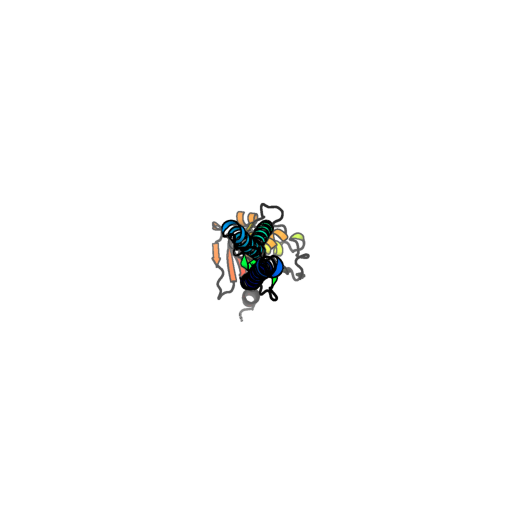.620 -9.172 1.00 92.31 88 VAL A O 1
ATOM 681 N N . ARG A 1 89 ? 14.649 -0.270 -8.932 1.00 90.75 89 ARG A N 1
ATOM 682 C CA . ARG A 1 89 ? 15.800 -1.134 -8.590 1.00 90.75 89 ARG A CA 1
ATOM 683 C C . ARG A 1 89 ? 16.516 -1.717 -9.810 1.00 90.75 89 ARG A C 1
ATOM 685 O O . ARG A 1 89 ? 17.717 -1.952 -9.752 1.00 90.75 89 ARG A O 1
ATOM 692 N N . HIS A 1 90 ? 15.782 -1.933 -10.900 1.00 88.94 90 HIS A N 1
ATOM 693 C CA . HIS A 1 90 ? 16.294 -2.472 -12.159 1.00 88.94 90 HIS A CA 1
ATOM 694 C C . HIS A 1 90 ? 15.876 -1.549 -13.298 1.00 88.94 90 HIS A C 1
ATOM 696 O O . HIS A 1 90 ? 14.690 -1.270 -13.448 1.00 88.94 90 HIS A O 1
ATOM 702 N N . LEU A 1 91 ? 16.840 -1.077 -14.090 1.00 85.25 91 LEU A N 1
ATOM 703 C CA . LEU A 1 91 ? 16.593 -0.110 -15.163 1.00 85.25 91 LEU A CA 1
ATOM 704 C C . LEU A 1 91 ? 15.611 -0.649 -16.222 1.00 85.25 91 LEU A C 1
ATOM 706 O O . LEU A 1 91 ? 14.736 0.086 -16.677 1.00 85.25 91 LEU A O 1
ATOM 710 N N . ASP A 1 92 ? 15.676 -1.949 -16.516 1.00 85.88 92 ASP A N 1
ATOM 711 C CA . ASP A 1 92 ? 14.801 -2.638 -17.478 1.00 85.88 92 ASP A CA 1
ATOM 712 C C . ASP A 1 92 ? 13.320 -2.649 -17.044 1.00 85.88 92 ASP A C 1
ATOM 714 O O . ASP A 1 92 ? 12.406 -2.811 -17.859 1.00 85.88 92 ASP A O 1
ATOM 718 N N . ALA A 1 93 ? 13.048 -2.429 -15.751 1.00 89.88 93 ALA A N 1
ATOM 719 C CA . ALA A 1 93 ? 11.684 -2.338 -15.239 1.00 89.88 93 ALA A CA 1
ATOM 720 C C . ALA A 1 93 ? 10.955 -1.096 -15.773 1.00 89.88 93 ALA A C 1
ATOM 722 O O . ALA A 1 93 ? 9.740 -1.141 -15.957 1.00 89.88 93 ALA A O 1
ATOM 723 N N . CYS A 1 94 ? 11.675 -0.006 -16.064 1.00 87.06 94 CYS A N 1
ATOM 724 C CA . CYS A 1 94 ? 11.080 1.183 -16.674 1.00 87.06 94 CYS A CA 1
ATOM 725 C C . CYS A 1 94 ? 10.550 0.890 -18.082 1.00 87.06 94 CYS A C 1
ATOM 727 O O . CYS A 1 94 ? 9.453 1.327 -18.420 1.00 87.06 94 CYS A O 1
ATOM 729 N N . GLU A 1 95 ? 11.305 0.132 -18.881 1.00 87.56 95 GLU A N 1
ATOM 730 C CA . GLU A 1 95 ? 10.880 -0.278 -20.222 1.00 87.56 95 GLU A CA 1
ATOM 731 C C . GLU A 1 95 ? 9.707 -1.262 -20.147 1.00 87.56 95 GLU A C 1
ATOM 733 O O . GLU A 1 95 ? 8.702 -1.096 -20.838 1.00 87.56 95 GLU A O 1
ATOM 738 N N . THR A 1 96 ? 9.789 -2.238 -19.239 1.00 90.31 96 THR A N 1
ATOM 739 C CA . THR A 1 96 ? 8.722 -3.225 -19.021 1.00 90.31 96 THR A CA 1
ATOM 740 C C . THR A 1 96 ? 7.408 -2.556 -18.609 1.00 90.31 96 THR A C 1
ATOM 742 O O . THR A 1 96 ? 6.357 -2.870 -19.161 1.00 90.31 96 THR A O 1
ATOM 745 N N . MET A 1 97 ? 7.458 -1.598 -17.676 1.00 91.19 97 MET A N 1
ATOM 746 C CA . MET A 1 97 ? 6.273 -0.868 -17.216 1.00 91.19 97 MET A CA 1
ATOM 747 C C . MET A 1 97 ? 5.657 -0.005 -18.326 1.00 91.19 97 MET A C 1
ATOM 749 O O . MET A 1 97 ? 4.437 0.118 -18.389 1.00 91.19 97 MET A O 1
ATOM 753 N N . GLY A 1 98 ? 6.474 0.553 -19.227 1.00 89.94 98 GLY A N 1
ATOM 754 C CA . GLY A 1 98 ? 5.990 1.304 -20.391 1.00 89.94 98 GLY A CA 1
ATOM 755 C C . GLY A 1 98 ? 5.148 0.464 -21.358 1.00 89.94 98 GLY A C 1
ATOM 756 O O . GLY A 1 98 ? 4.270 1.003 -22.025 1.00 89.94 98 GLY A O 1
ATOM 757 N N . ASN A 1 99 ? 5.372 -0.853 -21.384 1.00 94.12 99 ASN A N 1
ATOM 758 C CA . ASN A 1 99 ? 4.644 -1.811 -22.220 1.00 94.12 99 ASN A CA 1
ATOM 759 C C . ASN A 1 99 ? 3.570 -2.604 -21.449 1.00 94.12 99 ASN A C 1
ATOM 761 O O . ASN A 1 99 ? 3.002 -3.557 -21.987 1.00 94.12 99 ASN A O 1
ATOM 765 N N . ALA A 1 100 ? 3.293 -2.259 -20.188 1.00 95.38 100 ALA A N 1
ATOM 766 C CA . ALA A 1 100 ? 2.334 -2.991 -19.369 1.00 95.38 100 ALA A CA 1
ATOM 767 C C . ALA A 1 100 ? 0.890 -2.776 -19.859 1.00 95.38 100 ALA A C 1
ATOM 769 O O . ALA A 1 100 ? 0.423 -1.647 -19.989 1.00 95.38 100 ALA A O 1
ATOM 770 N N . THR A 1 101 ? 0.155 -3.871 -20.078 1.00 97.12 101 THR A N 1
ATOM 771 C CA . THR A 1 101 ? -1.260 -3.854 -20.504 1.00 97.12 101 THR A CA 1
ATOM 772 C C . THR A 1 101 ? -2.237 -4.255 -19.397 1.00 97.12 101 THR A C 1
ATOM 774 O O . THR A 1 101 ? -3.431 -3.984 -19.502 1.00 97.12 101 THR A O 1
ATOM 777 N N . ALA A 1 102 ? -1.745 -4.880 -18.325 1.00 96.25 102 ALA A N 1
ATOM 778 C CA . ALA A 1 102 ? -2.534 -5.294 -17.171 1.00 96.25 102 ALA A CA 1
ATOM 779 C C . ALA A 1 102 ? -1.762 -5.038 -15.870 1.00 96.25 102 ALA A C 1
ATOM 781 O O . ALA A 1 102 ? -0.554 -5.266 -15.802 1.00 96.25 102 ALA A O 1
ATOM 782 N N . ILE A 1 103 ? -2.471 -4.589 -14.828 1.00 95.06 103 ILE A N 1
ATOM 783 C CA . ILE A 1 103 ? -1.915 -4.347 -13.491 1.00 95.06 103 ILE A CA 1
ATOM 784 C C . ILE A 1 103 ? -2.659 -5.231 -12.491 1.00 95.06 103 ILE A C 1
ATOM 786 O O . ILE A 1 103 ? -3.812 -4.971 -12.146 1.00 95.06 103 ILE A O 1
ATOM 790 N N . CYS A 1 104 ? -1.983 -6.268 -12.003 1.00 94.38 104 CYS A N 1
ATOM 791 C CA . CYS A 1 104 ? -2.482 -7.111 -10.922 1.00 94.38 104 CYS A CA 1
ATOM 792 C C . CYS A 1 104 ? -2.094 -6.479 -9.583 1.00 94.38 104 CYS A C 1
ATOM 794 O O . CYS A 1 104 ? -0.961 -6.626 -9.129 1.00 94.38 104 CYS A O 1
ATOM 796 N N . SER A 1 105 ? -3.019 -5.738 -8.974 1.00 94.75 105 SER A N 1
ATOM 797 C CA . SER A 1 105 ? -2.792 -5.068 -7.691 1.00 94.75 105 SER A CA 1
ATOM 798 C C . SER A 1 105 ? -3.349 -5.891 -6.531 1.00 94.75 105 SER A C 1
ATOM 800 O O . SER A 1 105 ? -4.452 -6.432 -6.629 1.00 94.75 105 SER A O 1
ATOM 802 N N . ASP A 1 106 ? -2.606 -5.969 -5.427 1.00 94.06 106 ASP A N 1
ATOM 803 C CA . ASP A 1 106 ? -3.142 -6.491 -4.169 1.00 94.06 106 ASP A CA 1
ATOM 804 C C . ASP A 1 106 ? -4.058 -5.446 -3.501 1.00 94.06 106 ASP A C 1
ATOM 806 O O . ASP A 1 106 ? -3.923 -4.237 -3.684 1.00 94.06 106 ASP A O 1
ATOM 810 N N . LYS A 1 107 ? -5.029 -5.883 -2.700 1.00 92.94 107 LYS A N 1
ATOM 811 C CA . LYS A 1 107 ? -5.967 -4.977 -2.029 1.00 92.94 107 LYS A CA 1
ATOM 812 C C . LYS A 1 107 ? -5.357 -4.352 -0.777 1.00 92.94 107 LYS A C 1
ATOM 814 O O . LYS A 1 107 ? -5.484 -3.143 -0.543 1.00 92.94 107 LYS A O 1
ATOM 819 N N . THR A 1 108 ? -4.763 -5.175 0.081 1.00 85.19 108 THR A N 1
ATOM 820 C CA . THR A 1 108 ? -4.399 -4.753 1.439 1.00 85.19 108 THR A CA 1
ATOM 821 C C . THR A 1 108 ? -3.053 -4.044 1.422 1.00 85.19 108 THR A C 1
ATOM 823 O O . THR A 1 108 ? -2.042 -4.634 1.074 1.00 85.19 108 THR A O 1
ATOM 826 N N . GLY A 1 109 ? -3.028 -2.761 1.790 1.00 81.88 109 GLY A N 1
ATOM 827 C CA . GLY A 1 109 ? -1.790 -1.974 1.809 1.00 81.88 109 GLY A CA 1
ATOM 828 C C . GLY A 1 109 ? -1.284 -1.509 0.441 1.00 81.88 109 GLY A C 1
ATOM 829 O O . GLY A 1 109 ? -0.249 -0.853 0.396 1.00 81.88 109 GLY A O 1
ATOM 830 N N . THR A 1 110 ? -1.998 -1.804 -0.654 1.00 89.06 110 THR A N 1
ATOM 831 C CA . THR A 1 110 ? -1.769 -1.177 -1.971 1.00 89.06 110 THR A CA 1
ATOM 832 C C . THR A 1 110 ? -2.979 -0.341 -2.390 1.00 89.06 110 THR A C 1
ATOM 834 O O . THR A 1 110 ? -2.867 0.876 -2.470 1.00 89.06 110 THR A O 1
ATOM 837 N N . LEU A 1 111 ? -4.159 -0.948 -2.574 1.00 89.69 111 LEU A N 1
ATOM 838 C CA . LEU A 1 111 ? -5.386 -0.185 -2.867 1.00 89.69 111 LEU A CA 1
ATOM 839 C C . LEU A 1 111 ? -6.003 0.464 -1.623 1.00 89.69 111 LEU A C 1
ATOM 841 O O . LEU A 1 111 ? -6.646 1.507 -1.704 1.00 89.69 111 LEU A O 1
ATOM 845 N N . THR A 1 112 ? -5.835 -0.171 -0.465 1.00 88.00 112 THR A N 1
ATOM 846 C CA . THR A 1 112 ? -6.319 0.345 0.819 1.00 88.00 112 THR A CA 1
ATOM 847 C C . THR A 1 112 ? -5.174 0.945 1.627 1.00 88.00 112 THR A C 1
ATOM 849 O O . THR A 1 112 ? -4.053 0.442 1.606 1.00 88.00 112 THR A O 1
ATOM 852 N N . THR A 1 113 ? -5.469 1.965 2.433 1.00 84.06 113 THR A N 1
ATOM 853 C CA . THR A 1 113 ? -4.495 2.667 3.293 1.00 84.06 113 THR A CA 1
ATOM 854 C C . THR A 1 113 ? -4.014 1.843 4.499 1.00 84.06 113 THR A C 1
ATOM 856 O O . TH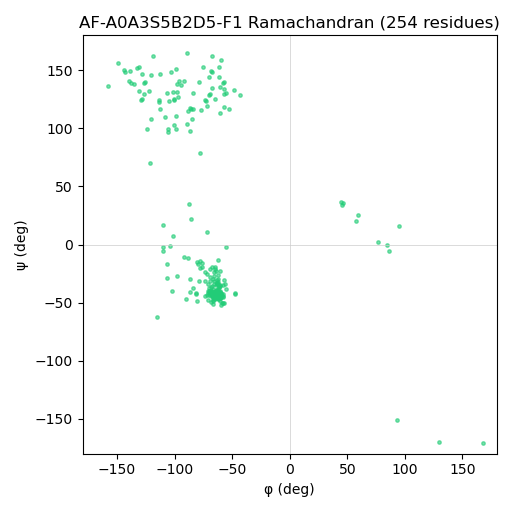R A 1 113 ? -3.392 2.389 5.408 1.00 84.06 113 THR A O 1
ATOM 859 N N . ASN A 1 114 ? -4.325 0.536 4.544 1.00 84.44 114 ASN A N 1
ATOM 860 C CA . ASN A 1 114 ? -4.060 -0.377 5.668 1.00 84.44 114 ASN A CA 1
ATOM 861 C C . ASN A 1 114 ? -4.421 0.234 7.042 1.00 84.44 114 ASN A C 1
ATOM 863 O O . ASN A 1 114 ? -3.738 0.050 8.059 1.00 84.44 114 ASN A O 1
ATOM 867 N N . ARG A 1 115 ? -5.505 1.014 7.036 1.00 86.38 115 ARG A N 1
ATOM 868 C CA . ARG A 1 115 ? -6.067 1.728 8.172 1.00 86.38 115 ARG A CA 1
ATOM 869 C C . ARG A 1 115 ? -7.545 1.394 8.233 1.00 86.38 115 ARG A C 1
ATOM 871 O O . ARG A 1 115 ? -8.264 1.607 7.261 1.00 86.38 115 ARG A O 1
ATOM 878 N N . MET A 1 116 ? -7.993 0.887 9.375 1.00 91.62 116 MET A N 1
ATOM 879 C CA . MET A 1 116 ? -9.415 0.641 9.587 1.00 91.62 116 MET A CA 1
ATOM 880 C C . MET A 1 116 ? -10.039 1.819 10.322 1.00 91.62 116 MET A C 1
ATOM 882 O O . MET A 1 116 ? -9.434 2.401 11.225 1.00 91.62 116 MET A O 1
ATOM 886 N N . THR A 1 117 ? -11.248 2.182 9.921 1.00 92.56 117 THR A N 1
ATOM 887 C CA . THR A 1 117 ? -12.057 3.230 10.540 1.00 92.56 117 THR A CA 1
ATOM 888 C C . THR A 1 117 ? -13.457 2.690 10.777 1.00 92.56 117 THR A C 1
ATOM 890 O O . THR A 1 117 ? -13.914 1.777 10.086 1.00 92.56 117 THR A O 1
ATOM 893 N N . VAL A 1 118 ? -14.138 3.234 11.780 1.00 94.06 118 VAL A N 1
ATOM 894 C CA . VAL A 1 118 ? -15.571 2.994 11.943 1.00 94.06 118 VAL A CA 1
ATOM 895 C C . VAL A 1 118 ? -16.284 3.789 10.854 1.00 94.06 118 VAL A C 1
ATOM 897 O O . VAL A 1 118 ? -16.063 4.988 10.730 1.00 94.06 118 VAL A O 1
ATOM 900 N N . VAL A 1 119 ? -17.080 3.105 10.034 1.00 93.81 119 VAL A N 1
ATOM 901 C CA . VAL A 1 119 ? -17.851 3.721 8.937 1.00 93.81 119 VAL A CA 1
ATOM 902 C C . VAL A 1 119 ? -19.335 3.787 9.280 1.00 93.81 119 VAL A C 1
ATOM 904 O O . VAL A 1 119 ? -20.041 4.672 8.821 1.00 93.81 119 VAL A O 1
ATOM 907 N N . GLN A 1 120 ? -19.811 2.846 10.093 1.00 94.44 120 GLN A N 1
ATOM 908 C CA . GLN A 1 120 ? -21.217 2.705 10.442 1.00 94.44 120 GLN A CA 1
ATOM 909 C C . GLN A 1 120 ? -21.342 2.385 11.924 1.00 94.44 120 GLN A C 1
ATOM 911 O O . GLN A 1 120 ? -20.465 1.735 12.502 1.00 94.44 120 GLN A O 1
ATOM 916 N N . SER A 1 121 ? -22.438 2.817 12.537 1.00 93.62 121 SER A N 1
ATOM 917 C CA . SER A 1 121 ? -22.712 2.543 13.944 1.00 93.62 121 SER A CA 1
ATOM 918 C C . SER A 1 121 ? -24.198 2.291 14.180 1.00 93.62 121 SER A C 1
ATOM 920 O O . SER A 1 121 ? -25.052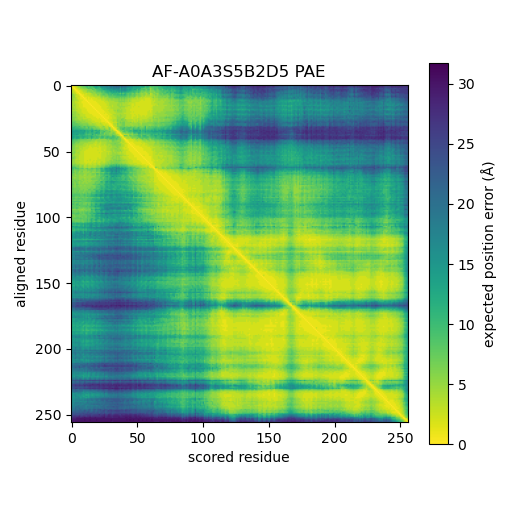 2.832 13.483 1.00 93.62 121 SER A O 1
ATOM 922 N N . PHE A 1 122 ? -24.501 1.439 15.156 1.00 92.62 122 PHE A N 1
ATOM 923 C CA . PHE A 1 122 ? -25.856 1.229 15.655 1.00 92.62 122 PHE A CA 1
ATOM 924 C C . PHE A 1 122 ? -25.855 1.487 17.159 1.00 92.62 122 PHE A C 1
ATOM 926 O O . PHE A 1 122 ? -25.400 0.643 17.933 1.00 92.62 122 PHE A O 1
ATOM 933 N N . LEU A 1 123 ? -26.293 2.675 17.570 1.00 90.69 123 LEU A N 1
ATOM 934 C CA . LEU A 1 123 ? -26.209 3.151 18.950 1.00 90.69 123 LEU A CA 1
ATOM 935 C C . LEU A 1 123 ? -27.566 3.704 19.386 1.00 90.69 123 LEU A C 1
ATOM 937 O O . LEU A 1 123 ? -28.193 4.466 18.661 1.00 90.69 123 LEU A O 1
ATOM 941 N N . GLY A 1 124 ? -28.045 3.302 20.567 1.00 83.81 124 GLY A N 1
ATOM 942 C CA . GLY A 1 124 ? -29.305 3.821 21.118 1.00 83.81 124 GLY A CA 1
ATOM 943 C C . GLY A 1 124 ? -30.546 3.571 20.247 1.00 83.81 124 GLY A C 1
ATOM 944 O O . GLY A 1 124 ? -31.501 4.332 20.333 1.00 83.81 124 GLY A O 1
ATOM 945 N N . GLY A 1 125 ? -30.529 2.538 19.396 1.00 85.12 125 GLY A N 1
ATOM 946 C CA . GLY A 1 125 ? -31.611 2.242 18.448 1.00 85.12 125 GLY A CA 1
ATOM 947 C C . GLY A 1 125 ? -31.536 3.013 17.126 1.00 85.12 125 GLY A C 1
ATOM 948 O O . GLY A 1 125 ? -32.377 2.798 16.259 1.00 85.12 125 GLY A O 1
ATOM 949 N N . GLN A 1 126 ? -30.531 3.872 16.943 1.00 87.12 126 GLN A N 1
ATOM 950 C CA . GLN A 1 126 ? -30.299 4.602 15.701 1.00 87.12 126 GLN A CA 1
ATOM 951 C C . GLN A 1 126 ? -29.177 3.952 14.895 1.00 87.12 126 GLN A C 1
ATOM 953 O O . GLN A 1 126 ? -28.103 3.658 15.424 1.00 87.12 126 GLN A O 1
ATOM 958 N N . TYR A 1 127 ? -29.438 3.732 13.607 1.00 91.75 127 TYR A N 1
ATOM 959 C CA . TYR A 1 127 ? -28.456 3.246 12.648 1.00 91.75 127 TYR A CA 1
ATOM 960 C C . TYR A 1 127 ? -27.915 4.409 11.822 1.00 91.75 127 TYR A C 1
ATOM 962 O O . TYR A 1 127 ? -28.680 5.117 11.172 1.00 91.75 127 TYR A O 1
ATOM 970 N N . VAL A 1 128 ? -26.595 4.559 11.816 1.00 92.06 128 VAL A N 1
ATOM 971 C CA . VAL A 1 128 ? -25.873 5.507 10.969 1.00 92.06 128 VAL A CA 1
ATOM 972 C C . VAL A 1 128 ? -25.038 4.712 9.977 1.00 92.06 128 VAL A C 1
ATOM 974 O O . VAL A 1 128 ? -24.231 3.866 10.373 1.00 92.06 128 VAL A O 1
ATOM 977 N N . ASN A 1 129 ? -25.235 4.986 8.689 1.00 91.31 129 ASN A N 1
ATOM 978 C CA . ASN A 1 129 ? -24.624 4.247 7.586 1.00 91.31 129 ASN A CA 1
ATOM 979 C C . ASN A 1 129 ? -23.455 4.982 6.905 1.00 91.31 129 ASN A C 1
ATOM 981 O O . ASN A 1 129 ? -22.856 4.401 5.997 1.00 91.31 129 ASN A O 1
ATOM 985 N N . ASP A 1 130 ? -23.125 6.198 7.345 1.00 89.25 130 ASP A N 1
ATOM 986 C CA . ASP A 1 130 ? -22.063 7.033 6.782 1.00 89.25 130 ASP A CA 1
ATOM 987 C C . ASP A 1 130 ? -21.067 7.498 7.858 1.00 89.25 130 ASP A C 1
ATOM 989 O O . ASP A 1 130 ? -21.448 7.920 8.952 1.00 89.25 130 ASP A O 1
ATOM 993 N N . ALA A 1 131 ? -19.778 7.471 7.512 1.00 85.69 131 ALA A N 1
ATOM 994 C CA . ALA A 1 131 ? -18.679 7.890 8.373 1.00 85.69 131 ALA A CA 1
ATOM 995 C C . ALA A 1 131 ? -18.719 9.395 8.680 1.00 85.69 131 ALA A C 1
ATOM 997 O O . ALA A 1 131 ? -18.217 9.820 9.719 1.00 85.69 131 ALA A O 1
ATOM 998 N N . THR A 1 132 ? -19.298 10.208 7.787 1.00 86.69 132 THR A N 1
ATOM 999 C CA . THR A 1 132 ? -19.384 11.667 7.976 1.00 86.69 132 THR A CA 1
ATOM 1000 C C . THR A 1 132 ? -20.463 12.084 8.976 1.00 86.69 132 THR A C 1
ATOM 1002 O O . THR A 1 132 ? -20.398 13.182 9.523 1.00 86.69 132 THR A O 1
ATOM 1005 N N . GLN A 1 133 ? -21.428 11.200 9.241 1.00 88.00 133 GLN A N 1
ATOM 1006 C CA . GLN A 1 133 ? -22.599 11.452 10.087 1.00 88.00 133 GLN A CA 1
ATOM 1007 C C . GLN A 1 133 ? -22.547 10.670 11.403 1.00 88.00 133 GLN A C 1
ATOM 1009 O O . GLN A 1 133 ? -23.569 10.485 12.063 1.00 88.00 133 GLN A O 1
ATOM 1014 N N . LEU A 1 134 ? -21.369 10.162 11.771 1.00 89.50 134 LEU A N 1
ATOM 1015 C CA . LEU A 1 134 ? -21.194 9.451 13.028 1.00 89.50 134 LEU A CA 1
ATOM 1016 C C . LEU A 1 134 ? -21.592 10.354 14.211 1.00 89.50 134 LEU A C 1
ATOM 1018 O O . LEU A 1 134 ? -21.293 11.551 14.204 1.00 89.50 134 LEU A O 1
ATOM 1022 N N . PRO A 1 135 ? -22.288 9.800 15.219 1.00 89.31 135 PRO A N 1
ATOM 1023 C CA . PRO A 1 135 ? -22.770 10.590 16.342 1.00 89.31 135 PRO A CA 1
ATOM 1024 C C . PRO A 1 135 ? -2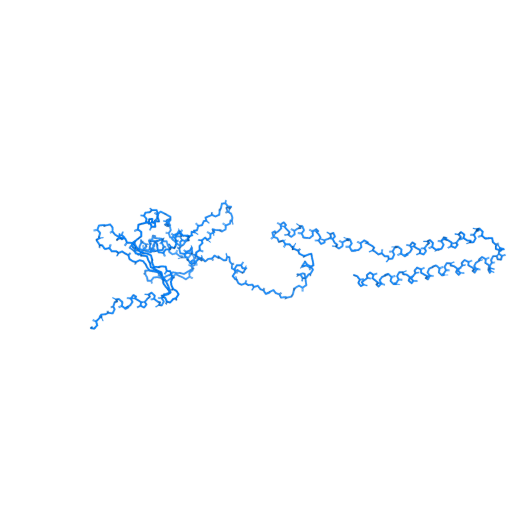1.598 11.080 17.192 1.00 89.31 135 PRO A C 1
ATOM 1026 O O . PRO A 1 135 ? -20.590 10.387 17.331 1.00 89.31 135 PRO A O 1
ATOM 1029 N N . MET A 1 136 ? -21.764 12.241 17.822 1.00 90.19 136 MET A N 1
ATOM 1030 C CA . MET A 1 136 ? -20.883 12.729 18.881 1.00 90.19 136 MET A CA 1
ATOM 1031 C C . MET A 1 136 ? -21.377 12.238 20.248 1.00 90.19 136 MET A C 1
ATOM 1033 O O . MET A 1 136 ? -22.538 11.860 20.410 1.00 90.19 136 MET A O 1
ATOM 1037 N N . LEU A 1 137 ? -20.537 12.316 21.288 1.00 88.56 137 LEU A N 1
ATOM 1038 C CA . LEU A 1 137 ? -20.944 11.922 22.645 1.00 88.56 137 LEU A CA 1
ATOM 1039 C C . LEU A 1 137 ? -22.175 12.701 23.155 1.00 88.56 137 LEU A C 1
ATOM 1041 O O . LEU A 1 137 ? -22.977 12.145 23.898 1.00 88.56 137 LEU A O 1
ATOM 1045 N N . ARG A 1 138 ? -22.348 13.956 22.716 1.00 88.25 138 ARG A N 1
ATOM 1046 C CA . ARG A 1 138 ? -23.512 14.811 23.027 1.00 88.25 138 ARG A CA 1
ATOM 1047 C C . ARG A 1 138 ? -24.837 14.317 22.437 1.00 88.25 138 ARG A C 1
ATOM 1049 O O . ARG A 1 138 ? -25.886 14.664 22.966 1.00 88.25 138 ARG A O 1
ATOM 1056 N N . ASP A 1 139 ? -24.784 13.529 21.364 1.00 87.75 139 ASP A N 1
ATOM 1057 C CA . ASP A 1 139 ? -25.971 13.020 20.667 1.00 87.75 139 ASP A CA 1
ATOM 1058 C C . ASP A 1 139 ? -26.449 11.690 21.278 1.00 87.75 139 ASP A C 1
ATOM 1060 O O . ASP A 1 139 ? -27.539 11.201 20.986 1.00 87.75 139 ASP A O 1
ATOM 1064 N N . LEU A 1 140 ? -25.628 11.090 22.145 1.00 88.06 140 LEU A N 1
ATOM 1065 C CA . LEU A 1 140 ? -25.896 9.820 22.801 1.00 88.06 140 LEU A CA 1
ATOM 1066 C C . LEU A 1 140 ? -26.436 10.033 24.216 1.00 88.06 140 LEU A C 1
ATOM 1068 O O . LEU A 1 140 ? -26.069 10.967 24.926 1.00 88.06 140 LEU A O 1
ATOM 1072 N N . ASN A 1 141 ? -27.253 9.086 24.683 1.00 89.88 141 ASN A N 1
ATOM 1073 C CA . ASN A 1 141 ? -27.597 9.009 26.100 1.00 89.88 141 ASN A CA 1
ATOM 1074 C C . ASN A 1 141 ? -26.308 8.878 26.930 1.00 89.88 141 ASN A C 1
ATOM 1076 O O . ASN A 1 141 ? -25.500 7.982 26.668 1.00 89.88 141 ASN A O 1
ATOM 1080 N N . HIS A 1 142 ? -26.154 9.723 27.954 1.00 88.00 142 HIS A N 1
ATOM 1081 C CA . HIS A 1 142 ? -24.980 9.772 28.826 1.00 88.00 142 HIS A CA 1
ATOM 1082 C C . HIS A 1 142 ? -24.549 8.387 29.337 1.00 88.00 142 HIS A C 1
ATOM 1084 O O . HIS A 1 142 ? -23.365 8.062 29.324 1.00 88.00 142 HIS A O 1
ATOM 1090 N N . VAL A 1 143 ? -25.497 7.525 29.724 1.00 89.31 143 VAL A N 1
ATOM 1091 C CA . VAL A 1 143 ? -25.188 6.174 30.229 1.00 89.31 143 VAL A CA 1
ATOM 1092 C C . VAL A 1 143 ? -24.590 5.287 29.134 1.00 89.31 143 VAL A C 1
ATOM 1094 O O .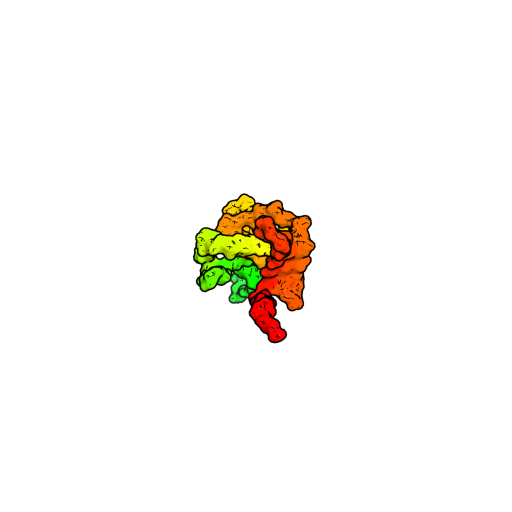 VAL A 1 143 ? -23.628 4.557 29.381 1.00 89.31 143 VAL A O 1
ATOM 1097 N N . VAL A 1 144 ? -25.146 5.351 27.922 1.00 90.06 144 VAL A N 1
ATOM 1098 C CA . VAL A 1 144 ? -24.691 4.555 26.772 1.00 90.06 144 VAL A CA 1
ATOM 1099 C C . VAL A 1 144 ? -23.337 5.061 26.290 1.00 90.06 144 VAL A C 1
ATOM 1101 O O . VAL A 1 144 ? -22.419 4.260 26.137 1.00 90.06 144 VAL A O 1
ATOM 1104 N N . GLY A 1 145 ? -23.196 6.377 26.113 1.00 91.94 145 GLY A N 1
ATOM 1105 C CA . GLY A 1 145 ? -21.952 7.018 25.699 1.00 91.94 145 GLY A CA 1
ATOM 1106 C C . GLY A 1 145 ? -20.810 6.727 26.671 1.00 91.94 145 GLY A C 1
ATOM 1107 O O . GLY A 1 145 ? -19.772 6.220 26.253 1.00 91.94 145 GLY A O 1
ATOM 1108 N N . HIS A 1 146 ? -21.038 6.933 27.973 1.00 92.12 146 HIS A N 1
ATOM 1109 C CA . HIS A 1 146 ? -20.060 6.639 29.024 1.00 92.12 146 HIS A CA 1
ATOM 1110 C C . HIS A 1 146 ? -19.636 5.161 29.005 1.00 92.12 146 HIS A C 1
ATOM 1112 O O . HIS A 1 146 ? -18.452 4.839 28.935 1.00 92.12 146 HIS A O 1
ATOM 1118 N N . ARG A 1 147 ? -20.585 4.217 28.981 1.00 93.38 147 ARG A N 1
ATOM 1119 C CA . ARG A 1 147 ? -20.243 2.784 28.932 1.00 93.38 147 ARG A CA 1
ATOM 1120 C C . ARG A 1 147 ? -19.517 2.396 27.641 1.00 93.38 147 ARG A C 1
ATOM 1122 O O . ARG A 1 147 ? -18.636 1.541 27.694 1.00 93.38 147 ARG A O 1
ATOM 1129 N N . LEU A 1 148 ? -19.851 3.013 26.508 1.00 94.50 148 LEU A N 1
ATOM 1130 C CA . LEU A 1 148 ? -19.230 2.743 25.212 1.00 94.50 148 LEU A CA 1
ATOM 1131 C C . LEU A 1 148 ? -17.760 3.179 25.179 1.00 94.50 148 LEU A C 1
ATOM 1133 O O . LEU A 1 148 ? -16.901 2.363 24.840 1.00 94.50 148 LEU A O 1
ATOM 1137 N N . ILE A 1 149 ? -17.458 4.425 25.567 1.00 95.56 149 ILE A N 1
ATOM 1138 C CA . ILE A 1 149 ? -16.080 4.947 25.549 1.00 95.56 149 ILE A CA 1
ATOM 1139 C C . ILE A 1 149 ? -15.177 4.180 26.521 1.00 95.56 149 ILE A C 1
ATOM 1141 O O . ILE A 1 149 ? -14.049 3.837 26.162 1.00 95.56 149 ILE A O 1
ATOM 1145 N N . HIS A 1 150 ? -15.685 3.816 27.705 1.00 95.31 150 HIS A N 1
ATOM 1146 C CA . HIS A 1 150 ? -14.950 2.989 28.663 1.00 95.31 150 HIS A CA 1
ATOM 1147 C C . HIS A 1 150 ? -14.756 1.562 28.145 1.00 95.31 150 HIS A C 1
ATOM 1149 O O . HIS A 1 150 ? -13.643 1.042 28.208 1.00 95.31 150 HIS A O 1
ATOM 1155 N N . CYS A 1 151 ? -15.792 0.950 27.560 1.00 95.31 151 CYS A N 1
ATOM 1156 C CA . CYS A 1 151 ? -15.690 -0.378 26.960 1.00 95.31 151 CYS A CA 1
ATOM 1157 C C . CYS A 1 151 ? -14.600 -0.419 25.887 1.00 95.31 151 CYS A C 1
ATOM 1159 O O . CYS A 1 151 ? -13.725 -1.278 25.940 1.00 95.31 151 CYS A O 1
ATOM 1161 N N . ILE A 1 152 ? -14.603 0.527 24.947 1.00 96.44 152 ILE A N 1
ATOM 1162 C CA . ILE A 1 152 ? -13.621 0.557 23.860 1.00 96.44 152 ILE A CA 1
ATOM 1163 C C . ILE A 1 152 ? -12.204 0.810 24.392 1.00 96.44 152 ILE A C 1
ATOM 1165 O O . ILE A 1 152 ? -11.270 0.110 23.991 1.00 96.44 152 ILE A O 1
ATOM 1169 N N . SER A 1 153 ? -12.041 1.783 25.292 1.00 96.12 153 SER A N 1
ATOM 1170 C CA . SER A 1 153 ? -10.723 2.219 25.772 1.00 96.12 153 SER A CA 1
ATOM 1171 C C . SER A 1 153 ? -10.041 1.166 26.650 1.00 96.12 153 SER A C 1
ATOM 1173 O O . SER A 1 153 ? -8.839 0.928 26.497 1.00 96.12 153 SER A O 1
ATOM 1175 N N . ILE A 1 154 ? -10.814 0.502 27.520 1.00 95.50 154 ILE A N 1
ATOM 1176 C CA . ILE A 1 154 ? -10.339 -0.492 28.498 1.00 95.50 154 ILE A CA 1
ATOM 1177 C C . ILE A 1 154 ? -10.265 -1.894 27.883 1.00 95.50 154 ILE A C 1
ATOM 1179 O O . ILE A 1 154 ? -9.314 -2.636 28.120 1.00 95.50 154 ILE A O 1
ATOM 1183 N N . ASN A 1 155 ? -11.247 -2.287 27.067 1.00 95.38 155 ASN A N 1
ATOM 1184 C CA . ASN A 1 155 ? -11.275 -3.605 26.426 1.00 95.38 155 ASN A CA 1
ATOM 1185 C C . ASN A 1 155 ? -10.513 -3.617 25.095 1.00 95.38 155 ASN A C 1
ATOM 1187 O O . ASN A 1 155 ? -10.925 -4.279 24.146 1.00 95.38 155 ASN A O 1
ATOM 1191 N N . SER A 1 156 ? -9.420 -2.867 24.991 1.00 95.19 156 SER A N 1
ATOM 1192 C CA . SER A 1 156 ? -8.500 -2.880 23.851 1.00 95.19 156 SER A CA 1
ATOM 1193 C C . SER A 1 156 ? -7.081 -3.072 24.345 1.00 95.19 156 SER A C 1
ATOM 1195 O O . SER A 1 156 ? -6.751 -2.604 25.432 1.00 95.19 156 SER A O 1
ATOM 1197 N N . SER A 1 157 ? -6.237 -3.754 23.564 1.00 91.56 157 SER A N 1
ATOM 1198 C CA . SER A 1 157 ? -4.845 -3.956 23.959 1.00 91.56 157 SER A CA 1
ATOM 1199 C C . SER A 1 157 ? -4.167 -2.609 24.208 1.00 91.56 157 SER A C 1
ATOM 1201 O O . SER A 1 157 ? -4.362 -1.652 23.454 1.00 91.56 157 SER A O 1
ATOM 1203 N N . TYR A 1 158 ? -3.340 -2.537 25.249 1.00 87.31 158 TYR A N 1
ATOM 1204 C CA . TYR A 1 158 ? -2.580 -1.331 25.585 1.00 87.31 158 TYR A CA 1
ATOM 1205 C C . TYR A 1 158 ? -1.498 -0.996 24.538 1.00 87.31 158 TYR A C 1
ATOM 1207 O O . TYR A 1 158 ? -1.029 0.142 24.422 1.00 87.31 158 TYR A O 1
ATOM 1215 N N . THR A 1 159 ? -1.126 -1.992 23.728 1.00 90.56 159 THR A N 1
ATOM 1216 C CA . THR A 1 159 ? -0.255 -1.824 22.554 1.00 90.56 159 THR A CA 1
ATOM 1217 C C . THR A 1 159 ? -0.974 -1.151 21.385 1.00 90.56 159 THR A C 1
ATOM 1219 O O . THR A 1 159 ? -0.321 -0.520 20.556 1.00 90.56 159 THR A O 1
ATOM 1222 N N . SER A 1 160 ? -2.310 -1.235 21.341 1.00 93.88 160 SER A N 1
ATOM 1223 C CA . SER A 1 160 ? -3.125 -0.596 20.314 1.00 93.88 160 SER A CA 1
ATOM 1224 C C . SER A 1 160 ? -3.257 0.896 20.605 1.00 93.88 160 SER A C 1
ATOM 1226 O O . SER A 1 160 ? -3.810 1.284 21.640 1.00 93.88 160 SER A O 1
ATOM 1228 N N . ARG A 1 161 ? -2.723 1.734 19.713 1.00 92.88 161 ARG A N 1
ATOM 1229 C CA . ARG A 1 161 ? -2.679 3.199 19.857 1.00 92.88 161 ARG A CA 1
ATOM 1230 C C . ARG A 1 161 ? -2.865 3.887 18.509 1.00 92.88 161 ARG A C 1
ATOM 1232 O O . ARG A 1 161 ? -2.501 3.336 17.466 1.00 92.88 161 ARG A O 1
ATOM 1239 N N . VAL A 1 162 ? -3.436 5.087 18.543 1.00 91.94 162 VAL A N 1
ATOM 1240 C CA . VAL A 1 162 ? -3.547 5.977 17.384 1.00 91.94 162 VAL A CA 1
ATOM 1241 C C . VAL A 1 162 ? -2.587 7.135 17.613 1.00 91.94 162 VAL A C 1
ATOM 1243 O O . VAL A 1 162 ? -2.797 7.948 18.504 1.00 91.94 162 VAL A O 1
ATOM 1246 N N . VAL A 1 163 ? -1.510 7.178 16.834 1.00 88.25 163 VAL A N 1
ATOM 1247 C CA . VAL A 1 163 ? -0.470 8.204 16.938 1.00 88.25 163 VAL A CA 1
ATOM 1248 C C . VAL A 1 163 ? -0.700 9.233 15.843 1.00 88.25 163 VAL A C 1
ATOM 1250 O O . VAL A 1 163 ? -0.791 8.890 14.663 1.00 88.25 163 VAL A O 1
ATOM 1253 N N . VAL A 1 164 ? -0.825 10.499 16.227 1.00 81.94 164 VAL A N 1
ATOM 1254 C CA . VAL A 1 164 ? -0.892 11.606 15.269 1.00 81.94 164 VAL A CA 1
ATOM 1255 C C . VAL A 1 164 ? 0.484 11.741 14.618 1.00 81.94 164 VAL A C 1
ATOM 1257 O O . VAL A 1 164 ? 1.488 11.754 15.326 1.00 81.94 164 VAL A O 1
ATOM 1260 N N . SER A 1 165 ? 0.548 11.790 13.285 1.00 75.06 165 SER A N 1
ATOM 1261 C CA . SER A 1 165 ? 1.837 11.990 12.618 1.00 75.06 165 SER A CA 1
ATOM 1262 C C . SER A 1 165 ? 2.360 13.397 12.914 1.00 75.06 165 SER A C 1
ATOM 1264 O O . SER A 1 165 ? 1.620 14.374 12.814 1.00 75.06 165 SER A O 1
ATOM 1266 N N . GLU A 1 166 ? 3.645 13.503 13.261 1.00 68.25 166 GLU A N 1
ATOM 1267 C CA . GLU A 1 166 ? 4.338 14.780 13.495 1.00 68.25 166 GLU A CA 1
ATOM 1268 C C . GLU A 1 166 ? 4.441 15.623 12.214 1.00 68.25 166 GLU A C 1
ATOM 1270 O O . GLU A 1 166 ? 4.606 16.843 12.254 1.00 68.25 166 GLU A O 1
ATOM 1275 N N . ARG A 1 167 ? 4.313 14.979 11.050 1.00 69.81 167 ARG A N 1
ATOM 1276 C CA . ARG A 1 167 ? 4.261 15.641 9.749 1.00 69.81 167 ARG A CA 1
ATOM 1277 C C . ARG A 1 167 ? 2.802 15.957 9.445 1.00 69.81 167 ARG A C 1
ATOM 1279 O O . ARG A 1 167 ? 2.054 15.070 9.051 1.00 69.81 167 ARG A O 1
ATOM 1286 N N . GLY A 1 168 ? 2.406 17.221 9.599 1.00 55.31 168 GLY A N 1
ATOM 1287 C CA . GLY A 1 168 ? 1.007 17.689 9.594 1.00 55.31 168 GLY A CA 1
ATOM 1288 C C . GLY A 1 168 ? 0.113 17.352 8.384 1.00 55.31 168 GLY A C 1
ATOM 1289 O O . GLY A 1 168 ? -1.066 17.682 8.422 1.00 55.31 168 GLY A O 1
ATOM 1290 N N . ASN A 1 169 ? 0.625 16.681 7.347 1.00 65.62 169 ASN A N 1
ATOM 1291 C CA . ASN A 1 169 ? -0.148 16.192 6.196 1.00 65.62 169 ASN A CA 1
ATOM 1292 C C . ASN A 1 169 ? -0.299 14.659 6.142 1.00 65.62 169 ASN A C 1
ATOM 1294 O O . ASN A 1 169 ? -0.935 14.141 5.224 1.00 65.62 169 ASN A O 1
ATOM 1298 N N . GLU A 1 170 ? 0.285 13.910 7.076 1.00 76.00 170 GLU A N 1
ATOM 1299 C CA . GLU A 1 170 ? 0.183 12.452 7.099 1.00 76.00 170 GLU A CA 1
ATOM 1300 C C . GLU A 1 170 ? -0.998 11.986 7.959 1.00 76.00 170 GLU A C 1
ATOM 1302 O O . GLU A 1 170 ? -1.296 12.522 9.028 1.00 76.00 170 GLU A O 1
ATOM 1307 N N . LEU A 1 171 ? -1.683 10.944 7.487 1.00 79.12 171 LEU A N 1
ATOM 1308 C CA . LEU A 1 171 ? -2.772 10.318 8.228 1.00 79.12 171 LEU A CA 1
ATOM 1309 C C . LEU A 1 171 ? -2.258 9.738 9.564 1.00 79.12 171 LEU A C 1
ATOM 1311 O O . LEU A 1 171 ? -1.175 9.155 9.589 1.00 79.12 171 LEU A O 1
ATOM 1315 N N . PRO A 1 172 ? -3.056 9.799 10.651 1.00 84.12 172 PRO A N 1
ATOM 1316 C CA . PRO A 1 172 ? -2.732 9.144 11.915 1.00 84.12 172 PRO A CA 1
ATOM 1317 C C . PRO A 1 172 ? -2.308 7.681 11.749 1.00 84.12 172 PRO A C 1
ATOM 1319 O O . PRO A 1 172 ? -2.984 6.893 11.073 1.00 84.12 172 PRO A O 1
ATOM 1322 N N . GLN A 1 173 ? -1.214 7.312 12.408 1.00 88.81 173 GLN A N 1
ATOM 1323 C CA . GLN A 1 173 ? -0.660 5.970 12.385 1.00 88.81 173 GLN A CA 1
ATOM 1324 C C . GLN A 1 173 ? -1.364 5.078 13.413 1.00 88.81 173 GLN A C 1
ATOM 1326 O O . GLN A 1 173 ? -1.503 5.421 14.585 1.00 88.81 173 GLN A O 1
ATOM 1331 N N . GLN A 1 174 ? -1.795 3.896 12.972 1.00 92.19 174 GLN A N 1
ATOM 1332 C CA . GLN A 1 174 ? -2.383 2.872 13.837 1.00 92.19 174 GLN A CA 1
ATOM 1333 C C . GLN A 1 174 ? -1.326 1.827 14.202 1.00 92.19 174 GLN A C 1
ATOM 1335 O O . GLN A 1 174 ? -0.918 1.046 13.330 1.00 92.19 174 GLN A O 1
ATOM 1340 N N . LEU A 1 175 ? -0.911 1.816 15.470 1.00 91.81 175 LEU A N 1
ATOM 1341 C CA . LEU A 1 175 ? 0.019 0.847 16.053 1.00 91.81 175 LEU A CA 1
ATOM 1342 C C . LEU A 1 175 ? -0.775 -0.238 16.779 1.00 91.81 175 LEU A C 1
ATOM 1344 O O . LEU A 1 175 ? -1.651 0.102 17.561 1.00 91.81 175 LEU A O 1
ATOM 1348 N N . GLY A 1 176 ? -0.474 -1.516 16.541 1.00 91.75 176 GLY A N 1
ATOM 1349 C CA . GLY A 1 176 ? -1.210 -2.643 17.125 1.00 91.75 176 GLY A CA 1
ATOM 1350 C C . GLY A 1 176 ? -2.335 -3.164 16.225 1.00 91.75 176 GLY A C 1
ATOM 1351 O O . GLY A 1 176 ? -2.248 -3.114 14.994 1.00 91.75 176 GLY A O 1
ATOM 1352 N N . ASN A 1 177 ? -3.387 -3.722 16.831 1.00 92.69 177 ASN A N 1
ATOM 1353 C CA . ASN A 1 177 ? -4.482 -4.329 16.076 1.00 92.69 177 ASN A CA 1
ATOM 1354 C C . ASN A 1 177 ? -5.329 -3.242 15.398 1.00 92.69 177 ASN A C 1
ATOM 1356 O O . ASN A 1 177 ? -5.966 -2.426 16.063 1.00 92.69 177 ASN A O 1
ATOM 1360 N N . LYS A 1 178 ? -5.388 -3.279 14.063 1.00 91.75 178 LYS A N 1
ATOM 1361 C CA . LYS A 1 178 ? -6.073 -2.278 13.235 1.00 91.75 178 LYS A CA 1
ATOM 1362 C C . LYS A 1 178 ? -7.555 -2.088 13.601 1.00 91.75 178 LYS A C 1
ATOM 1364 O O . LYS A 1 178 ? -8.034 -0.959 13.549 1.00 91.75 178 LYS A O 1
ATOM 1369 N N . THR A 1 179 ? -8.270 -3.135 14.030 1.00 93.31 179 THR A N 1
ATOM 1370 C CA . THR A 1 179 ? -9.680 -3.023 14.466 1.00 93.31 179 THR A CA 1
ATOM 1371 C C . THR A 1 179 ? -9.793 -2.274 15.782 1.00 93.31 179 THR A C 1
ATOM 1373 O O . THR A 1 179 ? -10.685 -1.454 15.962 1.00 93.31 179 THR A O 1
ATOM 1376 N N . GLU A 1 180 ? -8.875 -2.532 16.708 1.00 95.12 180 GLU A N 1
ATOM 1377 C CA . GLU A 1 180 ? -8.851 -1.833 17.990 1.00 95.12 180 GLU A CA 1
ATOM 1378 C C . GLU A 1 180 ? -8.487 -0.366 17.792 1.00 95.12 180 GLU A C 1
ATOM 1380 O O . GLU A 1 180 ? -9.169 0.502 18.321 1.00 95.12 180 GLU A O 1
ATOM 1385 N N . CYS A 1 181 ? -7.488 -0.074 16.956 1.00 95.31 181 CYS A N 1
ATOM 1386 C CA . CYS A 1 181 ? -7.131 1.296 16.602 1.00 95.31 181 CYS A CA 1
ATOM 1387 C C . CYS A 1 181 ? -8.278 2.046 15.910 1.00 95.31 181 CYS A C 1
ATOM 1389 O O . CYS A 1 181 ? -8.428 3.246 16.121 1.00 95.31 181 CYS A O 1
ATOM 1391 N N . ALA A 1 182 ? -9.093 1.364 15.099 1.00 95.06 182 ALA A N 1
ATOM 1392 C CA . ALA A 1 182 ? -10.289 1.953 14.500 1.00 95.06 182 ALA A CA 1
ATOM 1393 C C . ALA A 1 182 ? -11.301 2.382 15.571 1.00 95.06 182 ALA A C 1
ATOM 1395 O O . ALA A 1 182 ? -11.827 3.492 15.512 1.00 95.06 182 ALA A O 1
ATOM 1396 N N . LEU A 1 183 ? -11.534 1.522 16.568 1.00 95.88 183 LEU A N 1
ATOM 1397 C CA . LEU A 1 183 ? -12.428 1.813 17.688 1.00 95.88 183 LEU A CA 1
ATOM 1398 C C . LEU A 1 183 ? -11.862 2.917 18.597 1.00 95.88 183 LEU A C 1
ATOM 1400 O O . LEU A 1 183 ? -12.607 3.798 19.008 1.00 95.88 183 LEU A O 1
ATOM 1404 N N . LEU A 1 184 ? -10.556 2.929 18.873 1.00 95.94 184 LEU A N 1
ATOM 1405 C CA . LEU A 1 184 ? -9.913 4.005 19.642 1.00 95.94 184 LEU A CA 1
ATOM 1406 C C . LEU A 1 184 ? -10.005 5.354 18.911 1.00 95.94 184 LEU A C 1
ATOM 1408 O O . LEU A 1 184 ? -10.339 6.364 19.524 1.00 95.94 184 LEU A O 1
ATOM 1412 N N . GLY A 1 185 ? -9.807 5.361 17.589 1.00 94.19 185 GLY A N 1
ATOM 1413 C CA . GLY A 1 185 ? -10.049 6.546 16.762 1.00 94.19 185 GLY A CA 1
ATOM 1414 C C . GLY A 1 185 ? -11.517 6.989 16.771 1.00 94.19 185 GLY A C 1
ATOM 1415 O O . GLY A 1 185 ? -11.800 8.180 16.686 1.00 94.19 185 GLY A O 1
ATOM 1416 N N . PHE A 1 186 ? -12.459 6.056 16.932 1.00 95.06 186 PHE A N 1
ATOM 1417 C CA . PHE A 1 186 ? -13.875 6.380 17.106 1.00 95.06 186 PHE A CA 1
ATOM 1418 C C . PHE A 1 186 ? -14.173 7.023 18.471 1.00 95.06 186 PHE A C 1
ATOM 1420 O O . PHE A 1 186 ? -14.989 7.934 18.538 1.00 95.06 186 PHE A O 1
ATOM 1427 N N . VAL A 1 187 ? -13.473 6.638 19.546 1.00 95.56 187 VAL A N 1
ATOM 1428 C CA . VAL A 1 187 ? -13.566 7.329 20.852 1.00 95.56 187 VAL A CA 1
ATOM 1429 C C . VAL A 1 187 ? -13.084 8.778 20.745 1.00 95.56 187 VAL A C 1
ATOM 1431 O O . VAL A 1 187 ? -13.765 9.680 21.231 1.00 95.56 187 VAL A O 1
ATOM 1434 N N . GLN A 1 188 ? -11.973 9.007 20.037 1.00 93.56 188 GLN A N 1
ATOM 1435 C CA . GLN A 1 188 ? -11.486 10.360 19.748 1.00 93.56 188 GLN A CA 1
ATOM 1436 C C . GLN A 1 188 ? -12.503 11.160 18.924 1.00 93.56 188 GLN A C 1
ATOM 1438 O O . GLN A 1 188 ? -12.773 12.315 19.243 1.00 93.56 188 GLN A O 1
ATOM 1443 N N . HIS A 1 189 ? -13.121 10.539 17.911 1.00 92.12 189 HIS A N 1
ATOM 1444 C CA . HIS A 1 189 ? -14.183 11.165 17.118 1.00 92.12 189 HIS A CA 1
ATOM 1445 C C . HIS A 1 189 ? -15.401 11.556 17.966 1.00 92.12 189 HIS A C 1
ATOM 1447 O O . HIS A 1 189 ? -15.924 12.650 17.800 1.00 92.12 189 HIS A O 1
ATOM 1453 N N . LEU A 1 190 ? -15.805 10.716 18.926 1.00 92.69 190 LEU A N 1
ATOM 1454 C CA . LEU A 1 190 ? -16.890 11.021 19.866 1.00 92.69 190 LEU A CA 1
ATOM 1455 C C . LEU A 1 190 ? -16.593 12.237 20.766 1.00 92.69 190 LEU A C 1
ATOM 1457 O O . LEU A 1 190 ? -17.516 12.747 21.405 1.00 92.69 190 LEU A O 1
ATOM 1461 N N . GLY A 1 191 ? -15.344 12.713 20.812 1.00 92.50 191 GLY A N 1
ATOM 1462 C CA . GLY A 1 191 ? -14.899 13.846 21.624 1.00 92.50 191 GLY A CA 1
ATOM 1463 C C . GLY A 1 191 ? -14.300 13.450 22.975 1.00 92.50 191 GLY A C 1
ATOM 1464 O O . GLY A 1 191 ? -14.189 14.302 23.852 1.00 92.50 191 GLY A O 1
ATOM 1465 N N . ALA A 1 192 ? -13.934 12.177 23.164 1.00 94.06 192 ALA A N 1
ATOM 1466 C CA . ALA A 1 192 ? -13.309 11.678 24.388 1.00 94.06 192 ALA A CA 1
ATOM 1467 C C . ALA A 1 192 ? -11.851 11.246 24.150 1.00 94.06 192 ALA A C 1
ATOM 1469 O O . ALA A 1 192 ? -11.504 10.721 23.094 1.00 94.06 192 ALA A O 1
ATOM 1470 N N . SER A 1 193 ? -11.002 11.424 25.162 1.00 94.75 193 SER A N 1
ATOM 1471 C CA . SER A 1 193 ? -9.619 10.935 25.164 1.00 94.75 193 SER A CA 1
ATOM 1472 C C . SER A 1 193 ? -9.582 9.510 25.719 1.00 94.75 193 SER A C 1
ATOM 1474 O O . SER A 1 193 ? -9.910 9.279 26.887 1.00 94.75 193 SER A O 1
ATOM 1476 N N . TYR A 1 194 ? -9.205 8.529 24.891 1.00 95.00 194 TYR A N 1
ATOM 1477 C CA . TYR A 1 194 ? -9.038 7.156 25.382 1.00 95.00 194 TYR A CA 1
ATOM 1478 C C . TYR A 1 194 ? -7.784 7.037 26.257 1.00 95.00 194 TYR A C 1
ATOM 1480 O O . TYR A 1 194 ? -7.718 6.159 27.117 1.00 95.00 194 TYR A O 1
ATOM 1488 N N . GLU A 1 195 ? -6.797 7.909 26.044 1.00 94.50 195 GLU A N 1
ATOM 1489 C CA . GLU A 1 195 ? -5.584 8.028 26.843 1.00 94.50 195 GLU A CA 1
ATOM 1490 C C . GLU A 1 195 ? -5.912 8.426 28.285 1.00 94.50 195 GLU A C 1
ATOM 1492 O O . GLU A 1 195 ? -5.425 7.780 29.210 1.00 94.50 195 GLU A O 1
ATOM 1497 N N . ASP A 1 196 ? -6.811 9.393 28.484 1.00 95.06 196 ASP A N 1
ATOM 1498 C CA . ASP A 1 196 ? -7.233 9.833 29.822 1.00 95.06 196 ASP A CA 1
ATOM 1499 C C . ASP A 1 196 ? -7.988 8.717 30.553 1.00 95.06 196 ASP A C 1
ATOM 1501 O O . ASP A 1 196 ? -7.755 8.457 31.735 1.00 95.06 196 ASP A O 1
ATOM 1505 N N . ILE A 1 197 ? -8.858 7.995 29.835 1.00 94.44 197 ILE A N 1
ATOM 1506 C CA . ILE A 1 197 ? -9.581 6.840 30.382 1.00 94.44 197 ILE A CA 1
ATOM 1507 C C . ILE A 1 197 ? -8.599 5.734 30.788 1.00 94.44 197 ILE A C 1
ATOM 1509 O O . ILE A 1 197 ? -8.758 5.122 31.844 1.00 94.44 197 ILE A O 1
ATOM 1513 N N . ARG A 1 198 ? -7.572 5.478 29.973 1.00 94.81 198 ARG A N 1
ATOM 1514 C CA . ARG A 1 198 ? -6.518 4.500 30.275 1.00 94.81 198 ARG A CA 1
ATOM 1515 C C . ARG A 1 198 ? -5.612 4.943 31.423 1.00 94.81 198 ARG A C 1
ATOM 1517 O O . ARG A 1 198 ? -5.161 4.088 32.173 1.00 94.81 198 ARG A O 1
ATOM 1524 N N . ALA A 1 199 ? -5.381 6.242 31.599 1.00 94.12 199 ALA A N 1
ATOM 1525 C CA . ALA A 1 199 ? -4.651 6.771 32.749 1.00 94.12 199 ALA A CA 1
ATOM 1526 C C . ALA A 1 199 ? -5.434 6.582 34.061 1.00 94.12 199 ALA A C 1
ATOM 1528 O O . ALA A 1 199 ? -4.842 6.297 35.098 1.00 94.12 199 ALA A O 1
ATOM 1529 N N . GLN A 1 200 ? -6.767 6.691 34.011 1.00 92.94 200 GLN A N 1
ATOM 1530 C CA . GLN A 1 200 ? -7.647 6.399 35.151 1.00 92.94 200 GLN A CA 1
ATOM 1531 C C . GLN A 1 200 ? -7.773 4.894 35.438 1.00 92.94 200 GLN A C 1
ATOM 1533 O O . GLN A 1 200 ? -7.940 4.500 36.591 1.00 92.94 200 GLN A O 1
ATOM 1538 N N . TRP A 1 201 ? -7.684 4.057 34.400 1.00 92.81 201 TRP A N 1
ATOM 1539 C CA . TRP A 1 201 ? -7.770 2.596 34.473 1.00 92.81 201 TRP A CA 1
ATOM 1540 C C . TRP A 1 201 ? -6.493 1.942 33.921 1.00 92.81 201 TRP A C 1
ATOM 1542 O O . TRP A 1 201 ? -6.534 1.340 32.840 1.00 92.81 201 TRP A O 1
ATOM 1552 N N . PRO A 1 202 ? -5.355 2.059 34.633 1.00 92.50 202 PRO A N 1
ATOM 1553 C CA . PRO A 1 202 ? -4.082 1.519 34.169 1.00 92.50 202 PRO A CA 1
ATOM 1554 C C . PRO A 1 202 ? -4.103 -0.017 34.157 1.00 92.50 202 PRO A C 1
ATOM 1556 O O . PRO A 1 202 ? -4.960 -0.642 34.791 1.00 92.50 202 PRO A O 1
ATOM 1559 N N . GLU A 1 203 ? -3.177 -0.645 33.430 1.00 89.94 203 GLU A N 1
ATOM 1560 C CA . GLU A 1 203 ? -3.178 -2.098 33.191 1.00 89.94 203 GLU A CA 1
ATOM 1561 C C . GLU A 1 203 ? -3.149 -2.912 34.497 1.00 89.94 203 GLU A C 1
ATOM 1563 O O . GLU A 1 203 ? -3.829 -3.932 34.613 1.00 89.94 203 GLU A O 1
ATOM 1568 N N . GLU A 1 204 ? -2.462 -2.411 35.523 1.00 91.00 204 GLU A N 1
ATOM 1569 C CA . GLU A 1 204 ? -2.352 -3.032 36.846 1.00 91.00 204 GLU A CA 1
ATOM 1570 C C . GLU A 1 204 ? -3.672 -3.001 37.633 1.00 91.00 204 GLU A C 1
ATOM 1572 O O . GLU A 1 204 ? -3.871 -3.792 38.556 1.00 91.00 204 GLU A O 1
ATOM 1577 N N . SER A 1 205 ? -4.592 -2.096 37.279 1.00 91.44 205 SER A N 1
ATOM 1578 C CA . SER A 1 205 ? -5.918 -1.999 37.903 1.00 91.44 205 SER A CA 1
ATOM 1579 C C . SER A 1 205 ? -6.920 -3.020 37.347 1.00 91.44 205 SER A C 1
ATOM 1581 O O . SER A 1 205 ? -7.974 -3.256 37.952 1.00 91.44 205 SER A O 1
ATOM 1583 N N . LEU A 1 206 ? -6.604 -3.638 36.202 1.00 93.00 206 LEU A N 1
ATOM 1584 C CA . LEU A 1 206 ? -7.468 -4.608 35.539 1.00 93.00 206 LEU A CA 1
ATOM 1585 C C . LEU A 1 206 ? -7.455 -5.926 36.318 1.00 93.00 206 LEU A C 1
ATOM 1587 O O . LEU A 1 206 ? -6.419 -6.546 36.533 1.00 93.00 206 LEU A O 1
ATOM 1591 N N . VAL A 1 207 ? -8.637 -6.398 36.711 1.00 94.31 207 VAL A N 1
ATOM 1592 C CA . VAL A 1 207 ? -8.779 -7.616 37.525 1.00 94.31 207 VAL A CA 1
ATOM 1593 C C . VAL A 1 207 ? -8.428 -8.853 36.703 1.00 94.31 207 VAL A C 1
ATOM 1595 O O . VAL A 1 207 ? -7.757 -9.768 37.180 1.00 94.31 207 VAL A O 1
ATOM 1598 N N . LYS A 1 208 ? -8.912 -8.905 35.457 1.00 94.62 208 LYS A N 1
ATOM 1599 C CA . LYS A 1 208 ? -8.618 -10.000 34.533 1.00 94.62 208 LYS A CA 1
ATOM 1600 C C . LYS A 1 208 ? -8.827 -9.571 33.091 1.00 94.62 208 LYS A C 1
ATOM 1602 O O . LYS A 1 208 ? -9.860 -8.999 32.756 1.00 94.62 208 LYS A O 1
ATOM 1607 N N . VAL A 1 209 ? -7.894 -9.949 32.224 1.00 94.19 209 VAL A N 1
ATOM 1608 C CA . VAL A 1 209 ? -8.026 -9.794 30.773 1.00 94.19 209 VAL A CA 1
ATOM 1609 C C . VAL A 1 209 ? -8.111 -11.175 30.129 1.00 94.19 209 VAL A C 1
ATOM 1611 O O . VAL A 1 209 ? -7.229 -12.018 30.294 1.00 94.19 209 VAL A O 1
ATOM 1614 N N . PHE A 1 210 ? -9.190 -11.415 29.390 1.00 94.19 210 PHE A N 1
ATOM 1615 C CA . PHE A 1 210 ? -9.349 -12.550 28.491 1.00 94.19 210 PHE A CA 1
ATOM 1616 C C . PHE A 1 210 ? -9.046 -12.075 27.078 1.00 94.19 210 PHE A C 1
ATOM 1618 O O . PHE A 1 210 ? -9.888 -11.463 26.419 1.00 94.19 210 PHE A O 1
ATOM 1625 N N . THR A 1 211 ? -7.830 -12.361 26.623 1.00 92.56 211 THR A N 1
ATOM 1626 C CA . THR A 1 211 ? -7.379 -12.026 25.273 1.00 92.56 211 THR A CA 1
ATOM 1627 C C . THR A 1 211 ? -8.247 -12.688 24.205 1.00 92.56 211 THR A C 1
ATOM 1629 O O . THR A 1 211 ? -8.946 -13.681 24.451 1.00 92.56 211 THR A O 1
ATOM 1632 N N . PHE A 1 212 ? -8.208 -12.116 22.999 1.00 91.31 212 PHE A N 1
ATOM 1633 C CA . PHE A 1 212 ? -8.949 -12.649 21.867 1.00 91.31 212 PHE A CA 1
ATOM 1634 C C . PHE A 1 212 ? -8.587 -14.116 21.621 1.00 91.31 212 PHE A C 1
ATOM 1636 O O . PHE A 1 212 ? -7.419 -14.489 21.533 1.00 91.31 212 PHE A O 1
ATOM 1643 N N . ASN A 1 213 ? -9.612 -14.947 21.483 1.00 90.62 213 ASN A N 1
ATOM 1644 C CA . ASN A 1 213 ? -9.468 -16.359 21.174 1.00 90.62 213 ASN A CA 1
ATOM 1645 C C . ASN A 1 213 ? -10.321 -16.681 19.945 1.00 90.62 213 ASN A C 1
ATOM 1647 O O . ASN A 1 213 ? -11.503 -16.342 19.921 1.00 90.62 213 ASN A O 1
ATOM 1651 N N . SER A 1 214 ? -9.735 -17.344 18.949 1.00 88.44 214 SER A N 1
ATOM 1652 C CA . SER A 1 214 ? -10.377 -17.642 17.660 1.00 88.44 214 SER A CA 1
ATOM 1653 C C . SER A 1 214 ? -11.611 -18.542 17.774 1.00 88.44 214 SER A C 1
ATOM 1655 O O . SER A 1 214 ? -12.543 -18.380 16.992 1.00 88.44 214 SER A O 1
ATOM 1657 N N . VAL A 1 215 ? -11.663 -19.431 18.771 1.00 86.88 215 VAL A N 1
ATOM 1658 C CA . VAL A 1 215 ? -12.830 -20.284 19.053 1.00 86.88 215 VAL A CA 1
ATOM 1659 C C . VAL A 1 215 ? -13.955 -19.458 19.676 1.00 86.88 215 VAL A C 1
ATOM 1661 O O . VAL A 1 215 ? -15.111 -19.556 19.275 1.00 86.88 215 VAL A O 1
ATOM 1664 N N . ARG A 1 216 ? -13.621 -18.594 20.643 1.00 86.00 216 ARG A N 1
ATOM 1665 C CA . ARG A 1 216 ? -14.603 -17.733 21.330 1.00 86.00 216 ARG A CA 1
ATOM 1666 C C . ARG A 1 216 ? -15.022 -16.514 20.500 1.00 86.00 216 ARG A C 1
ATOM 1668 O O . ARG A 1 216 ? -16.061 -15.927 20.797 1.00 86.00 216 ARG A O 1
ATOM 1675 N N . LYS A 1 217 ? -14.206 -16.129 19.510 1.00 91.62 217 LYS A N 1
ATOM 1676 C CA . LYS A 1 217 ? -14.304 -14.921 18.667 1.00 91.62 217 LYS A CA 1
ATOM 1677 C C . LYS A 1 217 ? -14.605 -13.642 19.460 1.00 91.62 217 LYS A C 1
ATOM 1679 O O . LYS A 1 217 ? -15.313 -12.753 18.987 1.00 91.62 217 LYS A O 1
ATOM 1684 N N . SER A 1 218 ? -14.087 -13.554 20.684 1.00 93.31 218 SER A N 1
ATOM 1685 C CA . SER A 1 218 ? -14.326 -12.434 21.592 1.00 93.31 218 SER A CA 1
ATOM 1686 C C . SER A 1 218 ? -13.134 -12.183 22.509 1.00 93.31 218 SER A C 1
ATOM 1688 O O . SER A 1 218 ? -12.364 -13.100 22.797 1.00 93.31 218 SER A O 1
ATOM 1690 N N . MET A 1 219 ? -13.038 -10.952 22.997 1.00 94.44 219 MET A N 1
ATOM 1691 C CA . MET A 1 219 ? -12.112 -10.475 24.020 1.00 94.44 219 MET A CA 1
ATOM 1692 C C . MET A 1 219 ? -12.918 -9.806 25.133 1.00 94.44 219 MET A C 1
ATOM 1694 O O . MET A 1 219 ? -13.876 -9.078 24.842 1.00 94.44 219 MET A O 1
ATOM 1698 N N . SER A 1 220 ? -12.525 -10.040 26.383 1.00 95.19 220 SER A N 1
ATOM 1699 C CA . SER A 1 220 ? -13.208 -9.467 27.541 1.00 95.19 220 SER A CA 1
ATOM 1700 C C . SER A 1 220 ? -12.227 -8.960 28.589 1.00 95.19 220 SER A C 1
ATOM 1702 O O . SER A 1 220 ? -11.266 -9.652 28.918 1.00 95.19 220 SER A O 1
ATOM 1704 N N . THR A 1 221 ? -12.525 -7.809 29.179 1.00 95.75 221 THR A N 1
ATOM 1705 C CA . THR A 1 221 ? -11.751 -7.223 30.277 1.00 95.75 221 THR A CA 1
ATOM 1706 C C . THR A 1 221 ? -12.655 -7.009 31.481 1.00 95.75 221 THR A C 1
ATOM 1708 O O . THR A 1 221 ? -13.760 -6.479 31.357 1.00 95.75 221 THR A O 1
ATOM 1711 N N . VAL A 1 222 ? -12.180 -7.441 32.646 1.00 95.75 222 VAL A N 1
ATOM 1712 C CA . VAL A 1 222 ? -12.855 -7.318 33.936 1.00 95.75 222 VAL A CA 1
ATOM 1713 C C . VAL A 1 222 ? -12.182 -6.213 34.735 1.00 95.75 222 VAL A C 1
ATOM 1715 O O . VAL A 1 222 ? -10.980 -6.277 34.999 1.00 95.75 222 VAL A O 1
ATOM 1718 N N . ILE A 1 223 ? -12.971 -5.231 35.153 1.00 94.50 223 ILE A N 1
ATOM 1719 C CA . ILE A 1 223 ? -12.548 -4.150 36.041 1.00 94.50 223 ILE A CA 1
ATOM 1720 C C . ILE A 1 223 ? -13.354 -4.170 37.337 1.00 94.50 223 ILE A C 1
ATOM 1722 O O . ILE A 1 223 ? -14.438 -4.760 37.417 1.00 94.50 223 ILE A O 1
ATOM 1726 N N . ARG A 1 224 ? -12.827 -3.491 38.360 1.00 90.38 224 ARG A N 1
ATOM 1727 C CA . ARG A 1 224 ? -13.642 -3.076 39.509 1.00 90.38 224 ARG A CA 1
ATOM 1728 C C . ARG A 1 224 ? -14.740 -2.135 39.015 1.00 90.38 224 ARG A C 1
ATOM 1730 O O . ARG A 1 224 ? -14.575 -1.517 37.969 1.00 90.38 224 ARG A O 1
ATOM 1737 N N . ASN A 1 225 ? -15.866 -2.098 39.719 1.00 88.62 225 ASN A N 1
ATOM 1738 C CA . ASN A 1 225 ? -17.074 -1.425 39.250 1.00 88.62 225 ASN A CA 1
ATOM 1739 C C . ASN A 1 225 ? -16.809 -0.050 38.613 1.00 88.62 225 ASN A C 1
ATOM 1741 O O . ASN A 1 225 ? -16.155 0.796 39.220 1.00 88.62 225 ASN A O 1
ATOM 1745 N N . LEU A 1 226 ? -17.336 0.152 37.403 1.00 87.38 226 LEU A N 1
ATOM 1746 C CA . LEU A 1 226 ? -17.245 1.425 36.690 1.00 87.38 226 LEU A CA 1
ATOM 1747 C C . LEU A 1 226 ? -17.971 2.553 37.441 1.00 87.38 226 LEU A C 1
ATOM 1749 O O . LEU A 1 226 ? -17.564 3.706 37.358 1.00 87.38 226 LEU A O 1
ATOM 1753 N N . GLU A 1 227 ? -19.058 2.229 38.147 1.00 84.25 227 GLU A N 1
ATOM 1754 C CA . GLU A 1 227 ? -19.841 3.189 38.929 1.00 84.25 227 GLU A CA 1
ATOM 1755 C C . GLU A 1 227 ? -19.241 3.327 40.344 1.00 84.25 227 GLU A C 1
ATOM 1757 O O . GLU A 1 227 ? -19.239 2.344 41.101 1.00 84.25 227 GLU A O 1
ATOM 1762 N N . PRO A 1 228 ? -18.752 4.523 40.737 1.00 75.19 228 PRO A N 1
ATOM 1763 C CA . PRO A 1 228 ? -18.203 4.747 42.069 1.00 75.19 228 PRO A CA 1
ATOM 1764 C C . PRO A 1 228 ? -19.227 4.406 43.159 1.00 75.19 228 PRO A C 1
ATOM 1766 O O . PRO A 1 228 ? -20.387 4.804 43.087 1.00 75.19 228 PRO A O 1
ATOM 1769 N N . GLY A 1 229 ? -18.798 3.667 44.184 1.00 75.56 229 GLY A N 1
ATOM 1770 C CA . GLY A 1 229 ? -19.628 3.342 45.351 1.00 75.56 229 GLY A CA 1
ATOM 1771 C C . GLY A 1 229 ? -20.517 2.102 45.215 1.00 75.56 229 GLY A C 1
ATOM 1772 O O . GLY A 1 229 ? -21.114 1.679 46.203 1.00 75.56 229 GLY A O 1
ATOM 1773 N N . ARG A 1 230 ? -20.575 1.458 44.043 1.00 82.56 230 ARG A N 1
ATOM 1774 C CA . ARG A 1 230 ? -21.327 0.211 43.859 1.00 82.56 230 ARG A CA 1
ATOM 1775 C C . ARG A 1 230 ? -20.388 -0.994 43.970 1.00 82.56 230 ARG A C 1
ATOM 1777 O O . ARG A 1 230 ? -19.385 -1.081 43.267 1.00 82.56 230 ARG A O 1
ATOM 1784 N N . GLN A 1 231 ? -20.702 -1.961 44.831 1.00 84.06 231 GLN A N 1
ATOM 1785 C CA . GLN A 1 231 ? -19.914 -3.199 44.917 1.00 84.06 231 GLN A CA 1
ATOM 1786 C C . GLN A 1 231 ? -20.114 -4.065 43.664 1.00 84.06 231 GLN A C 1
ATOM 1788 O O . GLN A 1 231 ? -21.206 -4.102 43.098 1.00 84.06 231 GLN A O 1
ATOM 1793 N N . GLY A 1 232 ? -19.053 -4.749 43.227 1.00 89.12 232 GLY A N 1
ATOM 1794 C CA . GLY A 1 232 ? -19.084 -5.684 42.101 1.00 89.12 232 GLY A CA 1
ATOM 1795 C C . GLY A 1 232 ? -17.996 -5.439 41.056 1.00 89.12 232 GLY A C 1
ATOM 1796 O O . GLY A 1 232 ? -17.065 -4.654 41.252 1.00 89.12 232 GLY A O 1
ATOM 1797 N N . TYR A 1 233 ? -18.137 -6.133 39.929 1.00 91.75 233 TYR A N 1
ATOM 1798 C CA . TYR A 1 233 ? -17.225 -6.068 38.791 1.00 91.75 233 TYR A CA 1
ATOM 1799 C C . TYR A 1 233 ? -17.976 -5.620 37.542 1.00 91.75 233 TYR A C 1
ATOM 1801 O O . TYR A 1 233 ? -19.140 -5.974 37.346 1.00 91.75 233 TYR A O 1
ATOM 1809 N N . SER A 1 234 ? -17.303 -4.872 36.673 1.00 92.75 234 SER A N 1
ATOM 1810 C CA . SER A 1 234 ? -17.802 -4.583 35.329 1.00 92.75 234 SER A CA 1
ATOM 1811 C C . SER A 1 234 ? -17.004 -5.395 34.318 1.00 92.75 234 SER A C 1
ATOM 1813 O O . SER A 1 234 ? -15.774 -5.416 34.354 1.00 92.75 234 SER A O 1
ATOM 1815 N N . VAL A 1 235 ? -17.712 -6.086 33.425 1.00 93.44 235 VAL A N 1
ATOM 1816 C CA . VAL A 1 235 ? -17.104 -6.894 32.365 1.00 93.44 235 VAL A CA 1
ATOM 1817 C C . VAL A 1 235 ? -17.418 -6.249 31.028 1.00 93.44 235 VAL A C 1
ATOM 1819 O O . VAL A 1 235 ? -18.573 -6.185 30.610 1.00 93.44 235 VAL A O 1
ATOM 1822 N N . PHE A 1 236 ? -16.380 -5.802 30.335 1.00 95.19 236 PHE A N 1
ATOM 1823 C CA . PHE A 1 236 ? -16.484 -5.342 28.960 1.00 95.19 236 PHE A CA 1
ATOM 1824 C C . PHE A 1 236 ? -16.157 -6.485 28.019 1.00 95.19 236 PHE A C 1
ATOM 1826 O O . PHE A 1 236 ? -15.220 -7.238 28.264 1.00 95.19 236 PHE A O 1
ATOM 1833 N N . THR A 1 237 ? -16.932 -6.632 26.947 1.00 94.06 237 THR A N 1
ATOM 1834 C CA . THR A 1 237 ? -16.719 -7.670 25.936 1.00 94.06 237 THR A CA 1
ATOM 1835 C C . THR A 1 237 ? -16.853 -7.073 24.546 1.00 94.06 237 THR A C 1
ATOM 1837 O O . THR A 1 237 ? -17.761 -6.290 24.287 1.00 94.06 237 THR A O 1
ATOM 1840 N N . LYS A 1 238 ? -15.957 -7.471 23.645 1.00 94.25 238 LYS A N 1
ATOM 1841 C CA . LYS A 1 238 ? -16.007 -7.165 22.216 1.00 94.25 238 LYS A CA 1
ATOM 1842 C C . LYS A 1 238 ? -15.758 -8.438 21.423 1.00 94.25 238 LYS A C 1
ATOM 1844 O O . LYS A 1 238 ? -15.069 -9.343 21.895 1.00 94.25 238 LYS A O 1
ATOM 1849 N N . GLY A 1 239 ? -16.300 -8.523 20.221 1.00 94.00 239 GLY A N 1
ATOM 1850 C CA . GLY A 1 239 ? -16.179 -9.710 19.386 1.00 94.00 239 GLY A CA 1
ATOM 1851 C C . GLY A 1 239 ? -17.120 -9.654 18.198 1.00 94.00 239 GLY A C 1
ATOM 1852 O O . GLY A 1 239 ? -17.742 -8.624 17.948 1.00 94.00 239 GLY A O 1
ATOM 1853 N N . ALA A 1 240 ? -17.223 -10.775 17.490 1.00 92.44 240 ALA A N 1
ATOM 1854 C CA . ALA A 1 240 ? -18.177 -10.919 16.398 1.00 92.44 240 ALA A CA 1
ATOM 1855 C C . ALA A 1 240 ? -19.615 -10.731 16.916 1.00 92.44 240 ALA A C 1
ATOM 1857 O O . ALA A 1 240 ? -19.959 -11.239 17.993 1.00 92.44 240 ALA A O 1
ATOM 1858 N N . SER A 1 241 ? -20.435 -9.973 16.186 1.00 91.44 241 SER A N 1
ATOM 1859 C CA . SER A 1 241 ? -21.764 -9.550 16.640 1.00 91.44 241 SER A CA 1
ATOM 1860 C C . SER A 1 241 ? -22.661 -10.747 16.938 1.00 91.44 241 SER A C 1
ATOM 1862 O O . SER A 1 241 ? -23.298 -10.783 17.988 1.00 91.44 241 SER A O 1
ATOM 1864 N N . GLU A 1 242 ? -22.626 -11.778 16.097 1.00 91.38 242 GLU A N 1
ATOM 1865 C CA . GLU A 1 242 ? -23.380 -13.017 16.267 1.00 91.38 242 GLU A CA 1
ATOM 1866 C C . GLU A 1 242 ? -22.980 -13.786 17.536 1.00 91.38 242 GLU A C 1
ATOM 1868 O O . GLU A 1 242 ? -23.819 -14.405 18.188 1.00 91.38 242 GLU A O 1
ATOM 1873 N N . MET A 1 243 ? -21.710 -13.702 17.940 1.00 91.19 243 MET A N 1
ATOM 1874 C CA . MET A 1 243 ? -21.191 -14.408 19.115 1.00 91.19 243 MET A CA 1
ATOM 1875 C C . MET A 1 243 ? -21.507 -13.671 20.413 1.00 91.19 243 MET A C 1
ATOM 1877 O O . MET A 1 243 ? -21.854 -14.299 21.416 1.00 91.19 243 MET A O 1
ATOM 1881 N N . VAL A 1 244 ? -21.376 -12.343 20.412 1.00 90.88 244 VAL A N 1
ATOM 1882 C CA . VAL A 1 244 ? -21.680 -11.515 21.586 1.00 90.88 244 VAL A CA 1
ATOM 1883 C C . VAL A 1 244 ? -23.190 -11.453 21.810 1.00 90.88 244 VAL A C 1
ATOM 1885 O O . VAL A 1 244 ? -23.638 -11.651 22.939 1.00 90.88 244 VAL A O 1
ATOM 1888 N N . LEU A 1 245 ? -23.978 -11.274 20.746 1.00 90.12 245 LEU A N 1
ATOM 1889 C CA . LEU A 1 245 ? -25.436 -11.216 20.834 1.00 90.12 245 LEU A CA 1
ATOM 1890 C C . LEU A 1 245 ? -26.027 -12.542 21.321 1.00 90.12 245 LEU A C 1
ATOM 1892 O O . LEU A 1 245 ? -26.894 -12.532 22.189 1.00 90.12 245 LEU A O 1
ATOM 1896 N N . LYS A 1 246 ? -25.508 -13.686 20.852 1.00 89.50 246 LYS A N 1
ATOM 1897 C CA . LYS A 1 246 ? -25.936 -15.006 21.339 1.00 89.50 246 LYS A CA 1
ATOM 1898 C C . LYS A 1 246 ? -25.746 -15.157 22.853 1.00 89.50 246 LYS A C 1
ATOM 1900 O O . LYS A 1 246 ? -26.635 -15.665 23.528 1.00 89.50 246 LYS A O 1
ATOM 1905 N N . LYS A 1 247 ? -24.610 -14.699 23.394 1.00 86.25 247 LYS A N 1
ATOM 1906 C CA . LYS A 1 247 ? -24.344 -14.725 24.845 1.00 86.25 247 LYS A CA 1
ATOM 1907 C C . LYS A 1 247 ? -25.267 -13.781 25.608 1.00 86.25 247 LYS A C 1
ATOM 1909 O O . LYS A 1 247 ? -25.770 -14.152 26.663 1.00 86.25 247 LYS A O 1
ATOM 1914 N N . TYR A 1 248 ? -25.494 -12.583 25.070 1.00 84.44 248 TYR A N 1
ATOM 1915 C CA . TYR A 1 248 ? -26.409 -11.613 25.663 1.00 84.44 248 TYR A CA 1
ATOM 1916 C C . TYR A 1 248 ? -27.825 -12.189 25.758 1.00 84.44 248 TYR A C 1
ATOM 1918 O O . TYR A 1 248 ? -28.369 -12.262 26.850 1.00 84.44 248 TYR A O 1
ATOM 1926 N N . LEU A 1 249 ? -28.375 -12.706 24.657 1.00 85.00 249 LEU A N 1
ATOM 1927 C CA . LEU A 1 249 ? -29.717 -13.296 24.633 1.00 85.00 249 LEU A CA 1
ATOM 1928 C C . LEU A 1 249 ? -29.853 -14.497 25.579 1.00 85.00 249 LEU A C 1
ATOM 1930 O O . LEU A 1 249 ? -30.837 -14.584 26.304 1.00 85.00 249 LEU A O 1
ATOM 1934 N N . ALA A 1 250 ? -28.845 -15.371 25.647 1.00 79.31 250 ALA A N 1
ATOM 1935 C CA . ALA A 1 250 ? -28.835 -16.494 26.589 1.00 79.31 250 ALA A CA 1
ATOM 1936 C C . ALA A 1 250 ? -28.812 -16.057 28.067 1.00 79.31 250 ALA A C 1
ATOM 1938 O O . ALA A 1 250 ? -29.213 -16.818 28.937 1.00 79.31 250 ALA A O 1
ATOM 1939 N N . SER A 1 251 ? -28.356 -14.835 28.360 1.00 71.19 251 SER A N 1
ATOM 1940 C CA . SER A 1 251 ? -28.366 -14.278 29.721 1.00 71.19 251 SER A CA 1
ATOM 1941 C C . SER A 1 251 ? -29.745 -13.737 30.128 1.00 71.19 251 SER A C 1
ATOM 1943 O O . SER A 1 251 ? -29.978 -13.505 31.310 1.00 71.19 251 SER A O 1
ATOM 1945 N N . PHE A 1 252 ? -30.632 -13.506 29.153 1.00 64.94 252 PHE A N 1
ATOM 1946 C CA . PHE A 1 252 ? -31.988 -12.981 29.338 1.00 64.94 252 PHE A CA 1
ATOM 1947 C C . PHE A 1 252 ? -33.082 -14.019 29.068 1.00 64.94 252 PHE A C 1
ATOM 1949 O O . PHE A 1 252 ? -34.253 -13.714 29.292 1.00 64.94 252 PHE A O 1
ATOM 1956 N N . SER A 1 253 ? -32.746 -15.230 28.603 1.00 50.34 253 SER A N 1
ATOM 1957 C CA . SER A 1 253 ? -33.738 -16.303 28.580 1.00 50.34 253 SER A CA 1
ATOM 1958 C C . SER A 1 253 ? -34.103 -16.630 30.028 1.00 50.34 253 SER A C 1
ATOM 1960 O O . SER A 1 253 ? -33.185 -16.920 30.804 1.00 50.34 253 SER A O 1
ATOM 1962 N N . PRO A 1 254 ? -35.392 -16.594 30.409 1.00 49.19 254 PRO A N 1
ATOM 1963 C CA . PRO A 1 254 ? -35.796 -17.167 31.676 1.00 49.19 254 PRO A CA 1
ATOM 1964 C C . PRO A 1 254 ? -35.356 -18.625 31.624 1.00 49.19 254 PRO A C 1
ATOM 1966 O O . PRO A 1 254 ? -35.716 -19.358 30.705 1.00 49.19 254 PRO A O 1
ATOM 1969 N N . THR A 1 255 ? -34.473 -19.000 32.539 1.00 49.09 255 THR A N 1
ATOM 1970 C CA . THR A 1 255 ? -34.248 -20.404 32.850 1.00 49.09 255 THR A CA 1
ATOM 1971 C C . THR A 1 255 ? -35.619 -20.996 33.158 1.00 49.09 255 THR A C 1
ATOM 1973 O O . THR A 1 255 ? -36.277 -20.503 34.077 1.00 49.09 255 THR A O 1
ATOM 1976 N N . GLU A 1 256 ? -36.065 -21.955 32.343 1.00 37.94 256 GLU A N 1
ATOM 1977 C CA . GLU A 1 256 ? -37.149 -22.868 32.725 1.00 37.94 256 GLU A CA 1
ATOM 1978 C C . GLU A 1 256 ? -36.833 -23.544 34.065 1.00 37.94 256 GLU A C 1
ATOM 1980 O O . GLU A 1 256 ? -35.634 -23.827 34.319 1.00 37.94 256 GLU A O 1
#